Protein AF-A0A930KIP6-F1 (afdb_monomer)

Radius of gyration: 19.5 Å; Cα contacts (8 Å, |Δi|>4): 574; chains: 1; bounding box: 60×46×54 Å

Secondary structure (DSSP, 8-state):
--PPPPSEE-TTT--GGGGGT--TT-SEE--EEEEEESBTTBSS--TT--BPPHHHHHHHHHHTTTBTEEEEEE----TTSS--HHHHHHHHHHHHHHHHHTS--GGGGSEEEES--PPPPSS----GGGGSS--TT--EEPPTT---EEEEEEEEEEEEE-EEEEEE-GGG---EEEEEEEEESSSS--EEE-TTS-----TT-EEEETTS-STT-SSS-EEEEEEEEEEEEESSS-EEEEEEE-

Foldseek 3Di:
DDAAAFQAAAPPPDDPVNLLHHDNPHPDRHWHEDEEEQWPPDLEDDPPIAGDALLVVQLVCQSAVQRRHHYDYRQHDDPVRHRDPRSVVRVVSNVVCVCVQQVDFCLLQWDKDKPFWDDADPPAGQDLCLQAPPDLVHKHWGDWPDQKMKMKTAHPFWDFWFKKKWAFNCVVHWWFAFKFKWFDQVVPDIDGWLVLDGGTTAYGMHMGGRNVDSSPRDDRGDTGRMMMMIRGGTNIITITRYMGID

Sequence (246 aa):
AGETNWCNENRGTAPERNGMYGTENGWFWLPGESDAKFTDKGWFWHPGCEPMSAERTFQMYLETVGRNATLILNCPPDRSGRIPQNQVNRLKEFGTMLKSRFKTNLAKTATLEATNTRANGATRTYVVNNLIDENPDTYWAAEDDVKDVTLTFKWNSPQTVRYVTLQEYVRLGQRVKSFSIEYTTDGSTWKPLANKVKQTTIGYKRIIPLNGSTANSYGSGFEAKAIRIHIKDAKACPVMSDIAIY

Mean predicted aligned error: 3.79 Å

Nearest PDB structures (foldseek):
  3eyp-assembly2_B  TM=9.008E-01  e=3.028E-21  Bacteroides thetaiotaomicron
  6tr4-assembly2_B  TM=8.664E-01  e=1.210E-21  Mediterraneibacter gnavus E1
  6tr3-assembly1_A  TM=8.455E-01  e=2.371E-21  Mediterraneibacter gnavus E1
  3mo4-assembly2_B  TM=8.777E-01  e=5.479E-19  Bifidobacterium longum subsp. infantis ATCC 15697 = JCM 1222 = DSM 20088
  3ues-assembly1_A  TM=8.856E-01  e=2.237E-18  Bifidobacterium longum subsp. infantis ATCC 15697 = JCM 1222 = DSM 20088

pLDDT: mean 94.93, std 7.72, range [46.94, 98.81]

Solvent-accessible surface area (backbone atoms only — not comparable to full-atom values): 12902 Å² total; per-residue (Å²): 90,75,68,35,25,34,38,22,26,52,87,97,71,64,55,81,82,35,69,67,40,41,29,90,86,28,85,40,85,57,64,38,75,42,78,42,60,39,37,80,72,44,76,60,60,53,93,90,54,50,58,56,51,37,63,58,52,49,23,49,42,44,69,21,40,20,21,26,26,43,70,48,73,45,75,47,43,44,99,87,74,43,69,48,67,71,49,54,52,36,53,50,50,32,53,49,49,55,53,62,67,64,60,56,56,55,46,68,71,31,54,77,49,55,81,55,61,25,79,63,55,101,90,47,65,18,51,73,66,29,24,57,64,84,42,93,87,44,30,20,28,38,37,84,86,39,33,64,43,41,42,35,38,35,37,99,59,70,40,72,37,34,36,41,38,39,21,34,41,46,95,79,48,75,32,51,50,26,41,49,43,32,33,15,67,83,72,78,61,76,40,85,41,24,83,56,33,59,50,42,42,35,32,66,24,23,44,42,34,43,86,22,32,57,84,70,37,83,63,94,50,42,72,28,18,24,42,35,41,34,36,64,33,37,82,43,39,44,44,32,23,36,45,41,30,40

Structure (mmCIF, N/CA/C/O backbone):
data_AF-A0A930KIP6-F1
#
_entry.id   AF-A0A930KIP6-F1
#
loop_
_atom_site.group_PDB
_atom_site.id
_atom_site.type_symbol
_atom_site.label_atom_id
_atom_site.label_alt_id
_atom_site.label_comp_id
_atom_site.label_asym_id
_atom_site.label_entity_id
_atom_site.label_seq_id
_atom_site.pdbx_PDB_ins_code
_atom_site.Cartn_x
_atom_site.Cartn_y
_atom_site.Cartn_z
_atom_site.occupancy
_atom_site.B_iso_or_equiv
_atom_site.auth_seq_id
_atom_site.auth_comp_id
_atom_site.auth_asym_id
_atom_site.auth_atom_id
_atom_site.pdbx_PDB_model_num
ATOM 1 N N . ALA A 1 1 ? 3.282 -8.562 10.744 1.00 46.94 1 ALA A N 1
ATOM 2 C CA . ALA A 1 1 ? 2.266 -8.161 9.744 1.00 46.94 1 ALA A CA 1
ATOM 3 C C . ALA A 1 1 ? 2.329 -9.115 8.549 1.00 46.94 1 ALA A C 1
ATOM 5 O O . ALA A 1 1 ? 3.426 -9.538 8.203 1.00 46.94 1 ALA A O 1
ATOM 6 N N . GLY A 1 2 ? 1.178 -9.497 7.987 1.00 63.31 2 GLY A N 1
ATOM 7 C CA . GLY A 1 2 ? 1.045 -10.534 6.952 1.00 63.31 2 GLY A CA 1
ATOM 8 C C . GLY A 1 2 ? 1.436 -10.103 5.531 1.00 63.31 2 GLY A C 1
ATOM 9 O O . GLY A 1 2 ? 1.749 -8.935 5.274 1.00 63.31 2 GLY A O 1
ATOM 10 N N . GLU A 1 3 ? 1.431 -11.078 4.624 1.00 79.38 3 GLU A N 1
ATOM 11 C CA . GLU A 1 3 ? 1.750 -10.925 3.196 1.00 79.38 3 GLU A CA 1
ATOM 12 C C . GLU A 1 3 ? 0.614 -10.241 2.426 1.00 79.38 3 GLU A C 1
ATOM 14 O O . GLU A 1 3 ? -0.520 -10.187 2.897 1.00 79.38 3 GLU A O 1
ATOM 19 N N . THR A 1 4 ? 0.950 -9.642 1.285 1.00 80.94 4 THR A N 1
ATOM 20 C CA . THR A 1 4 ? -0.015 -9.109 0.311 1.00 80.94 4 THR A CA 1
ATOM 21 C C . THR A 1 4 ? -0.577 -10.251 -0.536 1.00 80.94 4 THR A C 1
ATOM 23 O O . THR A 1 4 ? 0.163 -11.182 -0.847 1.00 80.94 4 THR A O 1
ATOM 26 N N . ASN A 1 5 ? -1.842 -10.152 -0.942 1.00 88.12 5 ASN A N 1
ATOM 27 C CA . ASN A 1 5 ? -2.489 -11.138 -1.803 1.00 88.12 5 ASN A CA 1
ATOM 28 C C . ASN A 1 5 ? -2.054 -11.005 -3.279 1.00 88.12 5 ASN A C 1
ATOM 30 O O . ASN A 1 5 ? -1.985 -9.892 -3.818 1.00 88.12 5 ASN A O 1
ATOM 34 N N . TRP A 1 6 ? -1.817 -12.127 -3.958 1.00 92.69 6 TRP A N 1
ATOM 35 C CA . TRP A 1 6 ? -1.863 -12.196 -5.419 1.00 92.69 6 TRP A CA 1
ATOM 36 C C . TRP A 1 6 ? -3.321 -12.247 -5.885 1.00 92.69 6 TRP A C 1
ATOM 38 O O . TRP A 1 6 ? -4.098 -13.062 -5.408 1.00 92.69 6 TRP A O 1
ATOM 48 N N . CYS A 1 7 ? -3.706 -11.421 -6.858 1.00 92.31 7 CYS A N 1
ATOM 49 C CA . CYS A 1 7 ? -5.049 -11.507 -7.449 1.00 92.31 7 CYS A CA 1
ATOM 50 C C . CYS A 1 7 ? -5.236 -12.762 -8.309 1.00 92.31 7 CYS A C 1
ATOM 52 O O . CYS A 1 7 ? -6.362 -13.127 -8.630 1.00 92.31 7 CYS A O 1
ATOM 54 N N . ASN A 1 8 ? -4.147 -13.385 -8.749 1.00 91.06 8 ASN A N 1
ATOM 55 C CA . ASN A 1 8 ? -4.199 -14.566 -9.593 1.00 91.06 8 ASN A CA 1
ATOM 56 C C . ASN A 1 8 ? -4.536 -15.813 -8.761 1.00 91.06 8 ASN A C 1
ATOM 58 O O . ASN A 1 8 ? -4.003 -15.995 -7.672 1.00 91.06 8 ASN A O 1
ATOM 62 N N . GLU A 1 9 ? -5.382 -16.701 -9.285 1.00 87.25 9 GLU A N 1
ATOM 63 C CA . GLU A 1 9 ? -5.749 -17.964 -8.638 1.00 87.25 9 GLU A CA 1
ATOM 64 C C . GLU A 1 9 ? -6.109 -19.055 -9.667 1.00 87.25 9 GLU A C 1
ATOM 66 O O . GLU A 1 9 ? -6.383 -18.772 -10.837 1.00 87.25 9 GLU A O 1
ATOM 71 N N . ASN A 1 10 ? -6.105 -20.320 -9.240 1.00 84.00 10 ASN A N 1
ATOM 72 C CA . ASN A 1 10 ? -6.589 -21.459 -10.021 1.00 84.00 10 ASN A CA 1
ATOM 73 C C . ASN A 1 10 ? -7.971 -21.910 -9.533 1.00 84.00 10 ASN A C 1
ATOM 75 O O . ASN A 1 10 ? -8.154 -22.298 -8.377 1.00 84.00 10 ASN A O 1
ATOM 79 N N . ARG A 1 11 ? -8.966 -21.882 -10.428 1.00 73.19 11 ARG A N 1
ATOM 80 C CA . ARG A 1 11 ? -10.354 -22.217 -10.090 1.00 73.19 11 ARG A CA 1
ATOM 81 C C . ARG A 1 11 ? -10.481 -23.684 -9.660 1.00 73.19 11 ARG A C 1
ATOM 83 O O . ARG A 1 11 ? -10.046 -24.575 -10.377 1.00 73.19 11 ARG A O 1
ATOM 90 N N . GLY A 1 12 ? -11.126 -23.926 -8.517 1.00 66.81 12 GLY A N 1
ATOM 91 C CA . GLY A 1 12 ? -11.483 -25.271 -8.041 1.00 66.81 12 GLY A CA 1
ATOM 92 C C . GLY A 1 12 ? -10.360 -26.066 -7.366 1.00 66.81 12 GLY A C 1
ATOM 93 O O . GLY A 1 12 ? -10.620 -27.158 -6.875 1.00 66.81 12 GLY A O 1
ATOM 94 N N . THR A 1 13 ? -9.136 -25.536 -7.308 1.00 64.31 13 THR A N 1
ATOM 95 C CA . THR A 1 13 ? -7.964 -26.252 -6.764 1.00 64.31 13 THR A CA 1
ATOM 96 C C . THR A 1 13 ? -7.236 -25.507 -5.648 1.00 64.31 13 THR A C 1
ATOM 98 O O . THR A 1 13 ? -6.279 -26.042 -5.094 1.00 64.31 13 THR A O 1
ATOM 101 N N . ALA A 1 14 ? -7.651 -24.285 -5.313 1.00 61.00 14 ALA A N 1
ATOM 102 C CA . ALA A 1 14 ? -7.035 -23.510 -4.244 1.00 61.00 14 ALA A CA 1
ATOM 103 C C . ALA A 1 14 ? -7.525 -24.009 -2.871 1.00 61.00 14 ALA A C 1
ATOM 105 O O . ALA A 1 14 ? -8.729 -23.965 -2.607 1.00 61.00 14 ALA A O 1
ATOM 106 N N . PRO A 1 15 ? -6.635 -24.488 -1.980 1.00 62.66 15 PRO A N 1
ATOM 107 C CA . PRO A 1 15 ? -7.005 -24.796 -0.601 1.00 62.66 15 PRO A CA 1
ATOM 108 C C . PRO A 1 15 ? -7.581 -23.552 0.091 1.00 62.66 15 PRO A C 1
ATOM 110 O O . PRO A 1 15 ? -7.161 -22.445 -0.219 1.00 62.66 15 PRO A O 1
ATOM 113 N N . GLU A 1 16 ? -8.453 -23.698 1.088 1.00 61.19 16 GLU A N 1
ATOM 114 C CA . GLU A 1 16 ? -9.039 -22.552 1.817 1.00 61.19 16 GLU A CA 1
ATOM 115 C C . GLU A 1 16 ? -7.967 -21.581 2.363 1.00 61.19 16 GLU A C 1
ATOM 117 O O . GLU A 1 16 ? -8.103 -20.362 2.288 1.00 61.19 16 GLU A O 1
ATOM 122 N N . ARG A 1 17 ? -6.816 -22.122 2.790 1.00 61.62 17 ARG A N 1
ATOM 123 C CA . ARG A 1 17 ? -5.639 -21.346 3.224 1.00 61.62 17 ARG A CA 1
ATOM 124 C C . ARG A 1 17 ? -4.990 -20.473 2.135 1.00 61.62 17 ARG A C 1
ATOM 126 O O . ARG A 1 17 ? -4.239 -19.568 2.482 1.00 61.62 17 ARG A O 1
ATOM 133 N N . ASN A 1 18 ? -5.241 -20.734 0.850 1.00 70.50 18 ASN A N 1
ATOM 134 C CA . ASN A 1 18 ? -4.711 -19.941 -0.265 1.00 70.50 18 ASN A CA 1
ATOM 135 C C . ASN A 1 18 ? -5.482 -18.636 -0.473 1.00 70.50 18 ASN A C 1
ATOM 137 O O . ASN A 1 18 ? -4.893 -17.681 -0.961 1.00 70.50 18 ASN A O 1
ATOM 141 N N . GLY A 1 19 ? -6.748 -18.546 -0.046 1.00 65.38 19 GLY A N 1
ATOM 142 C CA . GLY A 1 19 ? -7.562 -17.335 -0.233 1.00 65.38 19 GLY A CA 1
ATOM 143 C C . GLY A 1 19 ? -6.977 -16.075 0.424 1.00 65.38 19 GLY A C 1
ATOM 144 O O . GLY A 1 19 ? -7.337 -14.961 0.059 1.00 65.38 19 GLY A O 1
ATOM 145 N N . MET A 1 20 ? -6.040 -16.241 1.365 1.00 73.75 20 MET A N 1
ATOM 146 C CA . MET A 1 20 ? -5.333 -15.147 2.039 1.00 73.75 20 MET A CA 1
ATOM 147 C C . MET A 1 20 ? -4.095 -14.628 1.285 1.00 73.75 20 MET A C 1
ATOM 149 O O . MET A 1 20 ? -3.585 -13.563 1.637 1.00 73.75 20 MET A O 1
ATOM 153 N N . TYR A 1 21 ? -3.587 -15.377 0.301 1.00 84.38 21 TYR A N 1
ATOM 154 C CA . TYR A 1 21 ? -2.284 -15.130 -0.339 1.00 84.38 21 TYR A CA 1
ATOM 155 C C . TYR A 1 21 ? -2.317 -15.194 -1.871 1.00 84.38 21 TYR A C 1
ATOM 157 O O . TYR A 1 21 ? -1.457 -14.591 -2.517 1.00 84.38 21 TYR A O 1
ATOM 165 N N . GLY A 1 22 ? -3.297 -15.903 -2.436 1.00 88.31 22 GLY A N 1
ATOM 166 C CA . GLY A 1 22 ? -3.450 -16.129 -3.866 1.00 88.31 22 GLY A CA 1
ATOM 167 C C . GLY A 1 22 ? -2.352 -17.022 -4.437 1.00 88.31 22 GLY A C 1
ATOM 168 O O . GLY A 1 22 ? -1.526 -17.593 -3.719 1.00 88.31 22 GLY A O 1
ATOM 169 N N . THR A 1 23 ? -2.320 -17.119 -5.762 1.00 89.88 23 THR A N 1
ATOM 170 C CA . THR A 1 23 ? -1.359 -17.928 -6.513 1.00 89.88 23 THR A CA 1
ATOM 171 C C . THR A 1 23 ? -0.685 -17.069 -7.580 1.00 89.88 23 THR A C 1
ATOM 173 O O . THR A 1 23 ? -1.300 -16.728 -8.584 1.00 89.88 23 THR A O 1
ATOM 176 N N . GLU A 1 24 ? 0.612 -16.776 -7.430 1.00 91.56 24 GLU A N 1
ATOM 177 C CA . GLU A 1 24 ? 1.392 -15.941 -8.370 1.00 91.56 24 GLU A CA 1
ATOM 178 C C . GLU A 1 24 ? 1.191 -16.328 -9.849 1.00 91.56 24 GLU A C 1
ATOM 180 O O . GLU A 1 24 ? 1.042 -15.464 -10.719 1.00 91.56 24 GLU A O 1
ATOM 185 N N . ASN A 1 25 ? 1.157 -17.634 -10.128 1.00 90.75 25 ASN A N 1
ATOM 186 C CA . ASN A 1 25 ? 1.004 -18.207 -11.468 1.00 90.75 25 ASN A CA 1
ATOM 187 C C . ASN A 1 25 ? -0.420 -18.716 -11.748 1.00 90.75 25 ASN A C 1
ATOM 189 O O . ASN A 1 25 ? -0.614 -19.569 -12.610 1.00 90.75 25 ASN A O 1
ATOM 193 N N . GLY A 1 26 ? -1.412 -18.227 -11.001 1.00 90.25 26 GLY A N 1
ATOM 194 C CA . GLY A 1 26 ? -2.816 -18.538 -11.236 1.00 90.25 26 GLY A CA 1
ATOM 195 C C . GLY A 1 26 ? -3.301 -17.983 -12.576 1.00 90.25 26 GLY A C 1
ATOM 196 O O . GLY A 1 26 ? -2.847 -16.926 -13.027 1.00 90.25 26 GLY A O 1
ATOM 197 N N . TRP A 1 27 ? -4.226 -18.704 -13.207 1.00 90.25 27 TRP A N 1
ATOM 198 C CA . TRP A 1 27 ? -4.749 -18.376 -14.539 1.00 90.25 27 TRP A CA 1
ATOM 199 C C . TRP A 1 27 ? -5.946 -17.421 -14.517 1.00 90.25 27 TRP A C 1
ATOM 201 O O . TRP A 1 27 ? -6.228 -16.770 -15.521 1.00 90.25 27 TRP A O 1
ATOM 211 N N . PHE A 1 28 ? -6.651 -17.323 -13.389 1.00 90.88 28 PHE A N 1
ATOM 212 C CA . PHE A 1 28 ? -7.821 -16.463 -13.238 1.00 90.88 28 PHE A CA 1
ATOM 213 C C . PHE A 1 28 ? -7.501 -15.272 -12.343 1.00 90.88 28 PHE A C 1
ATOM 215 O O . PHE A 1 28 ? -6.870 -15.434 -11.305 1.00 90.88 28 PHE A O 1
ATOM 222 N N . TRP A 1 29 ? -7.979 -14.084 -12.711 1.00 92.19 29 TRP A N 1
ATOM 223 C CA . TRP A 1 29 ? -7.915 -12.903 -11.852 1.00 92.19 29 TRP A CA 1
ATOM 224 C C . TRP A 1 29 ? -9.114 -12.897 -10.895 1.00 92.19 29 TRP A C 1
ATOM 226 O O . TRP A 1 29 ? -10.216 -12.504 -11.276 1.00 92.19 29 TRP A O 1
ATOM 236 N N . LEU A 1 30 ? -8.902 -13.370 -9.667 1.00 91.00 30 LEU A N 1
ATOM 237 C CA . LEU A 1 30 ? -9.889 -13.496 -8.594 1.00 91.00 30 LEU A CA 1
ATOM 238 C C . LEU A 1 30 ? -9.389 -12.720 -7.357 1.00 91.00 30 LEU A C 1
ATOM 240 O O . LEU A 1 30 ? -8.800 -13.313 -6.454 1.00 91.00 30 LEU A O 1
ATOM 244 N N . PRO A 1 31 ? -9.564 -11.385 -7.320 1.00 90.56 31 PRO A N 1
ATOM 245 C CA . PRO A 1 31 ? -9.067 -10.563 -6.222 1.00 90.56 31 PRO A CA 1
ATOM 246 C C . PRO A 1 31 ? -9.747 -10.933 -4.900 1.00 90.56 31 PRO A C 1
ATOM 248 O O . PRO A 1 31 ? -10.929 -11.276 -4.868 1.00 90.56 31 PRO A O 1
ATOM 251 N N . GLY A 1 32 ? -8.995 -10.832 -3.804 1.00 89.44 32 GLY A N 1
ATOM 252 C CA . GLY A 1 32 ? -9.508 -11.150 -2.475 1.00 89.44 32 GLY A CA 1
ATOM 253 C C . GLY A 1 32 ? -10.536 -10.133 -1.981 1.00 89.44 32 GLY A C 1
ATOM 254 O O . GLY A 1 32 ? -10.316 -8.922 -2.056 1.00 89.44 32 GLY A O 1
ATOM 255 N N . GLU A 1 33 ? -11.617 -10.639 -1.399 1.00 91.94 33 GLU A N 1
ATOM 256 C CA . GLU A 1 33 ? -12.564 -9.873 -0.594 1.00 91.94 33 GLU A CA 1
ATOM 257 C C . GLU A 1 33 ? -12.416 -10.296 0.867 1.00 91.94 33 GLU A C 1
ATOM 259 O O . GLU A 1 33 ? -12.370 -11.484 1.173 1.00 91.94 33 GLU A O 1
ATOM 264 N N . SER A 1 34 ? -12.270 -9.328 1.772 1.00 93.12 34 SER A N 1
ATOM 265 C CA . SER A 1 34 ? -12.156 -9.582 3.208 1.00 93.12 34 SER A CA 1
ATOM 266 C C . SER A 1 34 ? -13.400 -9.0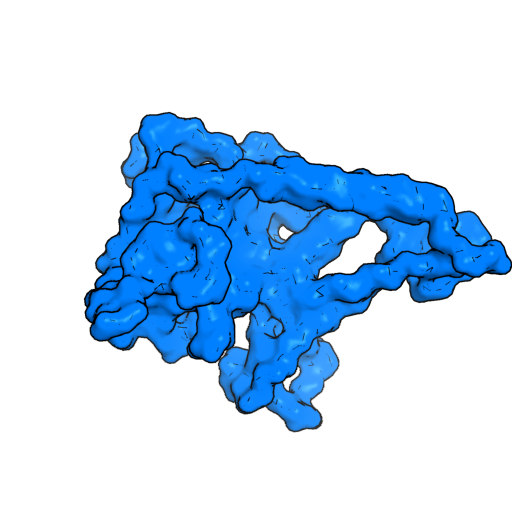89 3.925 1.00 93.12 34 SER A C 1
ATOM 268 O O . SER A 1 34 ? -13.617 -7.881 4.060 1.00 93.12 34 SER A O 1
ATOM 270 N N . ASP A 1 35 ? -14.203 -10.027 4.409 1.00 94.44 35 ASP A N 1
ATOM 271 C CA . ASP A 1 35 ? -15.375 -9.757 5.219 1.00 94.44 35 ASP A CA 1
ATOM 272 C C . ASP A 1 35 ? -15.007 -9.579 6.693 1.00 94.44 35 ASP A C 1
ATOM 274 O O . ASP A 1 35 ? -14.169 -10.278 7.267 1.00 94.44 35 ASP A O 1
ATOM 278 N N . ALA A 1 36 ? -15.618 -8.583 7.329 1.00 96.25 36 ALA A N 1
ATOM 279 C CA . ALA A 1 36 ? -15.354 -8.279 8.725 1.00 96.25 36 ALA A CA 1
ATOM 280 C C . ALA A 1 36 ? -16.622 -7.876 9.466 1.00 96.25 36 ALA A C 1
ATOM 282 O O . ALA A 1 36 ? -17.493 -7.177 8.950 1.00 96.25 36 ALA A O 1
ATOM 283 N N . LYS A 1 37 ? -16.682 -8.263 10.739 1.00 96.75 37 LYS A N 1
ATOM 284 C CA . LYS A 1 37 ? -17.726 -7.841 11.672 1.00 96.75 37 LYS A CA 1
ATOM 285 C C . LYS A 1 37 ? -17.300 -6.555 12.358 1.00 96.75 37 LYS A C 1
ATOM 287 O O . LYS A 1 37 ? -16.212 -6.492 12.930 1.00 96.75 37 LYS A O 1
ATOM 292 N N . PHE A 1 38 ? -18.180 -5.561 12.368 1.00 97.75 38 PHE A N 1
ATOM 293 C CA . PHE A 1 38 ? -17.934 -4.331 13.108 1.00 97.75 38 PHE A CA 1
ATOM 294 C C . PHE A 1 38 ? -18.247 -4.443 14.601 1.00 97.75 38 PHE A C 1
ATOM 296 O O . PHE A 1 38 ? -17.817 -3.587 15.358 1.00 97.75 38 PHE A O 1
ATOM 303 N N . THR A 1 39 ? -18.961 -5.479 15.044 1.00 97.56 39 THR A N 1
ATOM 304 C CA . THR A 1 39 ? -19.338 -5.677 16.453 1.00 97.56 39 THR A CA 1
ATOM 305 C C . THR A 1 39 ? -18.692 -6.918 17.057 1.00 97.56 39 THR A C 1
ATOM 307 O O . THR A 1 39 ? -18.434 -7.902 16.363 1.00 97.56 39 THR A O 1
ATOM 310 N N . ASP A 1 40 ? -18.476 -6.893 18.368 1.00 95.88 40 ASP A N 1
ATOM 311 C CA . ASP A 1 40 ? -17.859 -7.974 19.150 1.00 95.88 40 ASP A CA 1
ATOM 312 C C . ASP A 1 40 ? -18.714 -9.251 19.279 1.00 95.88 40 ASP A C 1
ATOM 314 O O . ASP A 1 40 ? -18.180 -10.318 19.576 1.00 95.88 40 ASP A O 1
ATOM 318 N N . LYS A 1 41 ? -20.025 -9.170 19.012 1.00 95.44 41 LYS A N 1
ATOM 319 C CA . LYS A 1 41 ? -20.971 -10.288 19.191 1.00 95.44 41 LYS A CA 1
ATOM 320 C C . LYS A 1 41 ? -21.413 -11.022 17.923 1.00 95.44 41 LYS A C 1
ATOM 322 O O . LYS A 1 41 ? -22.169 -11.977 18.044 1.00 95.44 41 LYS A O 1
ATOM 327 N N . GLY A 1 42 ? -20.949 -10.652 16.727 1.00 93.81 42 GLY A N 1
ATOM 328 C CA . GLY A 1 42 ? -21.292 -11.401 15.509 1.00 93.81 42 GLY A CA 1
ATOM 329 C C . GLY A 1 42 ? -21.666 -10.551 14.299 1.00 93.81 42 GLY A C 1
ATOM 330 O O . GLY A 1 42 ? -21.341 -9.368 14.226 1.00 93.81 42 GLY A O 1
ATOM 331 N N . TRP A 1 43 ? -22.306 -11.209 13.328 1.00 97.75 43 TRP A N 1
ATOM 332 C CA . TRP A 1 43 ? -22.826 -10.602 12.098 1.00 97.75 43 TRP A CA 1
ATOM 333 C C . TRP A 1 43 ? -24.161 -9.890 12.309 1.00 97.75 43 TRP A C 1
ATOM 335 O O . TRP A 1 43 ? -24.427 -8.883 11.665 1.00 97.75 43 TRP A O 1
ATOM 345 N N . PHE A 1 44 ? -24.988 -10.398 13.218 1.00 98.06 44 PHE A N 1
ATOM 346 C CA . PHE A 1 44 ? -26.250 -9.776 13.597 1.00 98.06 44 PHE A CA 1
ATOM 347 C C . PHE A 1 44 ? -26.066 -8.930 14.851 1.00 98.06 44 PHE A C 1
ATOM 349 O O . PHE A 1 44 ? -25.133 -9.125 15.632 1.00 98.06 44 PHE A O 1
ATOM 356 N N . TRP A 1 45 ? -26.973 -7.980 15.050 1.00 98.00 45 TRP A N 1
ATOM 357 C CA . TRP A 1 45 ? -26.992 -7.193 16.270 1.00 98.00 45 TRP A CA 1
ATOM 358 C C . TRP A 1 45 ? -27.438 -8.059 17.452 1.00 98.00 45 TRP A C 1
ATOM 360 O O . TRP A 1 45 ? -28.396 -8.829 17.352 1.00 98.00 45 TRP A O 1
ATOM 370 N N . HIS A 1 46 ? -26.778 -7.885 18.596 1.00 97.25 46 HIS A N 1
ATOM 371 C CA . HIS A 1 46 ? -27.133 -8.540 19.851 1.00 97.25 46 HIS A CA 1
ATOM 372 C C . HIS A 1 46 ? -27.254 -7.497 20.971 1.00 97.25 46 HIS A C 1
ATOM 374 O O . HIS A 1 46 ? -26.470 -6.547 20.995 1.00 97.25 46 HIS A O 1
ATOM 380 N N . PRO A 1 47 ? -28.166 -7.674 21.947 1.00 95.88 47 PRO A N 1
ATOM 381 C CA . PRO A 1 47 ? -28.228 -6.801 23.113 1.00 95.88 47 PRO A CA 1
ATOM 382 C C . PRO A 1 47 ? -26.862 -6.649 23.801 1.00 95.88 47 PRO A C 1
ATOM 384 O O . PRO A 1 47 ? -26.174 -7.633 24.102 1.00 95.88 47 PRO A O 1
ATOM 387 N N . GLY A 1 48 ? -26.464 -5.394 24.017 1.00 94.50 48 GLY A N 1
ATOM 388 C CA . GLY A 1 48 ? -25.180 -5.024 24.612 1.00 94.50 48 GLY A CA 1
ATOM 389 C C . GLY A 1 48 ? -23.955 -5.418 23.781 1.00 94.50 48 GLY A C 1
ATOM 390 O O . GLY A 1 48 ? -22.931 -5.734 24.378 1.00 94.50 48 GLY A O 1
ATOM 391 N N . CYS A 1 49 ? -24.061 -5.556 22.453 1.00 95.69 49 CYS A N 1
ATOM 392 C CA . CYS A 1 49 ? -22.877 -5.625 21.592 1.00 95.69 49 CYS A CA 1
ATOM 393 C C . CYS A 1 49 ? -22.224 -4.246 21.481 1.00 95.69 49 CYS A C 1
ATOM 395 O O . CYS A 1 49 ? -22.924 -3.236 21.365 1.00 95.69 49 CYS A O 1
ATOM 397 N N . GLU A 1 50 ? -20.900 -4.217 21.425 1.00 97.62 50 GLU A N 1
ATOM 398 C CA . GLU A 1 50 ? -20.135 -2.991 21.219 1.00 97.62 50 GLU A CA 1
ATOM 399 C C . GLU A 1 50 ? -19.436 -3.009 19.853 1.00 97.62 50 GLU A C 1
ATOM 401 O O . GLU A 1 50 ? -19.010 -4.071 19.378 1.00 97.62 50 GLU A O 1
ATOM 406 N N . PRO A 1 51 ? -19.313 -1.850 19.178 1.00 97.94 51 PRO A N 1
ATOM 407 C CA . PRO A 1 51 ? -18.519 -1.763 17.967 1.00 97.94 51 PRO A CA 1
ATOM 408 C C . PRO A 1 51 ? -17.022 -1.885 18.277 1.00 97.94 51 PRO A C 1
ATOM 410 O O . PRO A 1 51 ? -16.530 -1.396 19.297 1.00 97.94 51 PRO A O 1
ATOM 413 N N . MET A 1 52 ? -16.278 -2.457 17.334 1.00 97.69 52 MET A N 1
ATOM 414 C CA . MET A 1 52 ? -14.818 -2.448 17.303 1.00 97.69 52 MET A CA 1
ATOM 415 C C . MET A 1 52 ? -14.298 -1.014 17.418 1.00 97.69 52 MET A C 1
ATOM 417 O O . MET A 1 52 ? -14.886 -0.080 16.877 1.00 97.69 52 MET A O 1
ATOM 421 N N . SER A 1 53 ? -13.157 -0.816 18.080 1.00 97.88 53 SER A N 1
ATOM 422 C CA . SER A 1 53 ? -12.559 0.518 18.182 1.00 97.88 53 SER A CA 1
ATOM 423 C C . SER A 1 53 ? -12.154 1.083 16.812 1.00 97.88 53 SER A C 1
ATOM 425 O O . SER A 1 53 ? -11.963 0.346 15.838 1.00 97.88 53 SER A O 1
ATOM 427 N N . ALA A 1 54 ? -11.989 2.408 16.729 1.00 97.81 54 ALA A N 1
ATOM 428 C CA . ALA A 1 54 ? -11.580 3.066 15.490 1.00 97.81 54 ALA A CA 1
ATOM 429 C C . ALA A 1 54 ? -10.178 2.599 15.070 1.00 97.81 54 ALA A C 1
ATOM 431 O O . ALA A 1 54 ? -9.954 2.315 13.897 1.00 97.81 54 ALA A O 1
ATOM 432 N N . GLU A 1 55 ? -9.278 2.397 16.039 1.00 98.00 55 GLU A N 1
ATOM 433 C CA . GLU A 1 55 ? -7.953 1.815 15.800 1.00 98.00 55 GLU A CA 1
ATOM 434 C C . GLU A 1 55 ? -8.024 0.377 15.305 1.00 98.00 55 GLU A C 1
ATOM 436 O O . GLU A 1 55 ? -7.342 0.035 14.344 1.00 98.00 55 GLU A O 1
ATOM 441 N N . ARG A 1 56 ? -8.871 -0.473 15.904 1.00 97.75 56 ARG A N 1
ATOM 442 C CA . ARG A 1 56 ? -9.023 -1.850 15.418 1.00 97.75 56 ARG A CA 1
ATOM 443 C C . ARG A 1 56 ? -9.581 -1.866 13.996 1.00 97.75 56 ARG A C 1
ATOM 445 O O . ARG A 1 56 ? -9.141 -2.666 13.176 1.00 97.75 56 ARG A O 1
ATOM 452 N N . THR A 1 57 ? -10.502 -0.961 13.684 1.00 98.00 57 THR A N 1
ATOM 453 C CA . THR A 1 57 ? -11.076 -0.820 12.338 1.00 98.00 57 THR A CA 1
ATOM 454 C C . THR A 1 57 ? -10.049 -0.303 11.329 1.00 98.00 57 THR A C 1
ATOM 456 O O . THR A 1 57 ? -9.945 -0.832 10.225 1.00 98.00 57 THR A O 1
ATOM 459 N N . PHE A 1 58 ? -9.203 0.648 11.727 1.00 98.25 58 PHE A N 1
ATOM 460 C CA . PHE A 1 58 ? -8.071 1.103 10.920 1.00 98.25 58 PHE A CA 1
ATOM 461 C C . PHE A 1 58 ? -7.015 0.009 10.725 1.00 98.25 58 PHE A C 1
ATOM 463 O O . PHE A 1 58 ? -6.490 -0.157 9.625 1.00 98.25 58 PHE A O 1
ATOM 470 N N . GLN A 1 59 ? -6.744 -0.792 11.755 1.00 97.94 59 GLN A N 1
ATOM 471 C CA . GLN A 1 59 ? -5.891 -1.967 11.638 1.00 97.94 59 GLN A CA 1
ATOM 472 C C . GLN A 1 59 ? -6.462 -2.949 10.606 1.00 97.94 59 GLN A C 1
ATOM 474 O O . GLN A 1 59 ? -5.710 -3.397 9.744 1.00 97.94 59 GLN A O 1
ATOM 479 N N . MET A 1 60 ? -7.771 -3.240 10.640 1.00 97.50 60 MET A N 1
ATOM 480 C CA . MET A 1 60 ? -8.425 -4.080 9.625 1.00 97.50 60 MET A CA 1
ATOM 481 C C . MET A 1 60 ? -8.240 -3.501 8.219 1.00 97.50 60 MET A C 1
ATOM 483 O O . MET A 1 60 ? -7.866 -4.242 7.316 1.00 97.50 60 MET A O 1
ATOM 487 N N . TYR A 1 61 ? -8.400 -2.187 8.034 1.00 98.19 61 TYR A N 1
ATOM 488 C CA . TYR A 1 61 ? -8.150 -1.516 6.752 1.00 98.19 61 TYR A CA 1
ATOM 489 C C . TYR A 1 61 ? -6.710 -1.721 6.247 1.00 98.19 61 TYR A C 1
ATOM 491 O O . TYR A 1 61 ? -6.506 -2.089 5.091 1.00 98.19 61 TYR A O 1
ATOM 499 N N . LEU A 1 62 ? -5.698 -1.566 7.108 1.00 97.44 62 LEU A N 1
ATOM 500 C CA . LEU A 1 62 ? -4.300 -1.846 6.744 1.00 97.44 62 LEU A CA 1
ATOM 501 C C . LEU A 1 62 ? -4.041 -3.332 6.449 1.00 97.44 62 LEU A C 1
ATOM 503 O O . LEU A 1 62 ? -3.144 -3.665 5.676 1.00 97.44 62 LEU A O 1
ATOM 507 N N . GLU A 1 63 ? -4.781 -4.226 7.101 1.00 95.94 63 GLU A N 1
ATOM 508 C CA . GLU A 1 63 ? -4.643 -5.680 6.978 1.00 95.94 63 GLU A CA 1
ATOM 509 C C . GLU A 1 63 ? -5.419 -6.273 5.794 1.00 95.94 63 GLU A C 1
ATOM 511 O O . GLU A 1 63 ? -5.178 -7.433 5.471 1.00 95.94 63 GLU A O 1
ATOM 516 N N . THR A 1 64 ? -6.255 -5.473 5.123 1.00 95.56 64 THR A N 1
ATOM 517 C CA . THR A 1 64 ? -7.112 -5.867 3.988 1.00 95.56 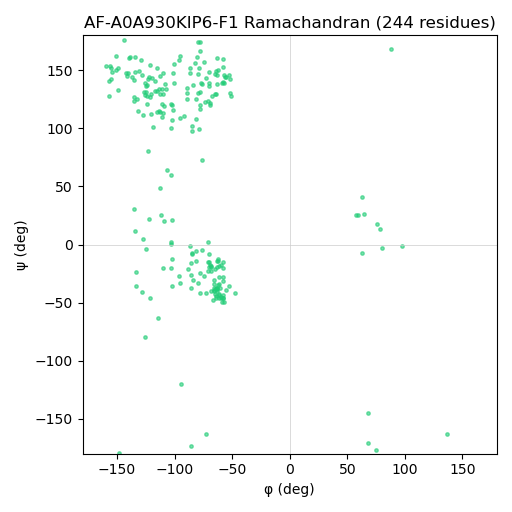64 THR A CA 1
ATOM 518 C C . THR A 1 64 ? -6.868 -4.966 2.773 1.00 95.56 64 THR A C 1
ATOM 520 O O . THR A 1 64 ? -6.071 -5.318 1.907 1.00 95.56 64 THR A O 1
ATOM 523 N N . VAL A 1 65 ? -7.438 -3.754 2.747 1.00 97.25 65 VAL A N 1
ATOM 524 C CA . VAL A 1 65 ? -7.222 -2.734 1.699 1.00 97.25 65 VAL A CA 1
ATOM 525 C C . VAL A 1 65 ? -5.743 -2.416 1.516 1.00 97.25 65 VAL A C 1
ATOM 527 O O . VAL A 1 65 ? -5.261 -2.291 0.394 1.00 97.25 65 VAL A O 1
ATOM 530 N N . GLY A 1 66 ? -4.989 -2.350 2.614 1.00 96.88 66 GLY A N 1
ATOM 531 C CA . GLY A 1 66 ? -3.536 -2.189 2.584 1.00 96.88 66 GLY A CA 1
ATOM 532 C C . GLY A 1 66 ? -2.757 -3.416 2.093 1.00 96.88 66 GLY A C 1
ATOM 533 O O . GLY A 1 66 ? -1.526 -3.385 2.103 1.00 96.88 66 GLY A O 1
ATOM 534 N N . ARG A 1 67 ? -3.423 -4.505 1.697 1.00 95.69 67 ARG A N 1
ATOM 535 C CA . ARG A 1 67 ? -2.830 -5.790 1.292 1.00 95.69 67 ARG A CA 1
ATOM 536 C C . ARG A 1 67 ? -3.453 -6.370 0.019 1.00 95.69 67 ARG A C 1
ATOM 538 O O . ARG A 1 67 ? -3.440 -7.589 -0.145 1.00 95.69 67 ARG A O 1
ATOM 545 N N . ASN A 1 68 ? -3.920 -5.509 -0.885 1.00 96.38 68 ASN A N 1
ATOM 546 C CA . ASN A 1 68 ? -4.497 -5.909 -2.169 1.00 96.38 68 ASN A CA 1
ATOM 547 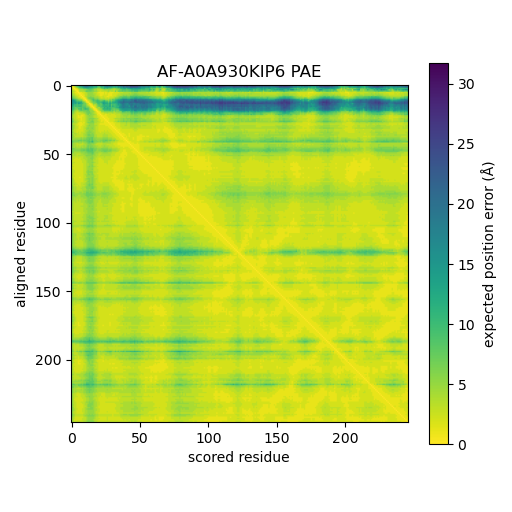C C . ASN A 1 68 ? -5.776 -6.764 -2.042 1.00 96.38 68 ASN A C 1
ATOM 549 O O . ASN A 1 68 ? -5.964 -7.741 -2.764 1.00 96.38 68 ASN A O 1
ATOM 553 N N . ALA A 1 69 ? -6.653 -6.398 -1.107 1.00 94.62 69 ALA A N 1
ATOM 554 C CA . ALA A 1 69 ? -7.993 -6.964 -0.964 1.00 94.62 69 ALA A CA 1
ATOM 555 C C . ALA A 1 69 ? -9.029 -5.851 -0.757 1.00 94.62 69 ALA A C 1
ATOM 557 O O . ALA A 1 69 ? -8.680 -4.734 -0.372 1.00 94.62 69 ALA A O 1
ATOM 558 N N . THR A 1 70 ? -10.308 -6.134 -0.980 1.00 95.69 70 THR A N 1
ATOM 559 C CA . THR A 1 70 ? -11.389 -5.244 -0.529 1.00 95.69 70 THR A CA 1
ATOM 560 C C . THR A 1 70 ? -11.718 -5.507 0.943 1.00 95.69 70 THR A C 1
ATOM 562 O O . THR A 1 70 ? -11.445 -6.585 1.468 1.00 95.69 70 THR A O 1
ATOM 565 N N . LEU A 1 71 ? -12.297 -4.513 1.625 1.00 96.50 71 LEU A N 1
ATOM 566 C CA . LEU A 1 71 ? -12.863 -4.672 2.967 1.00 96.50 71 LEU A CA 1
ATOM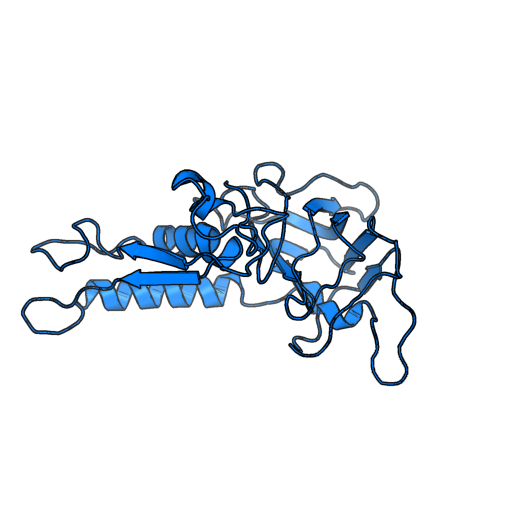 567 C C . LEU A 1 71 ? -14.375 -4.478 2.896 1.00 96.50 71 LEU A C 1
ATOM 569 O O . LEU A 1 71 ? -14.835 -3.362 2.644 1.00 96.50 71 LEU A O 1
ATOM 573 N N . ILE A 1 72 ? -15.131 -5.536 3.177 1.00 97.44 72 ILE A N 1
ATOM 574 C CA . ILE A 1 72 ? -16.582 -5.474 3.360 1.00 97.44 72 ILE A CA 1
ATOM 575 C C . ILE A 1 72 ? -16.904 -5.548 4.857 1.00 97.44 72 ILE A C 1
ATOM 577 O O . ILE A 1 72 ? -16.864 -6.600 5.495 1.00 97.44 72 ILE A O 1
ATOM 581 N N . LEU A 1 73 ? -17.175 -4.381 5.447 1.00 97.69 73 LEU A N 1
ATOM 582 C CA . LEU A 1 73 ? -17.399 -4.235 6.885 1.00 97.69 73 LEU A CA 1
ATOM 583 C C . LEU A 1 73 ? -18.896 -4.273 7.217 1.00 97.69 73 LEU A C 1
ATOM 585 O O . LEU A 1 73 ? -19.631 -3.318 6.963 1.00 97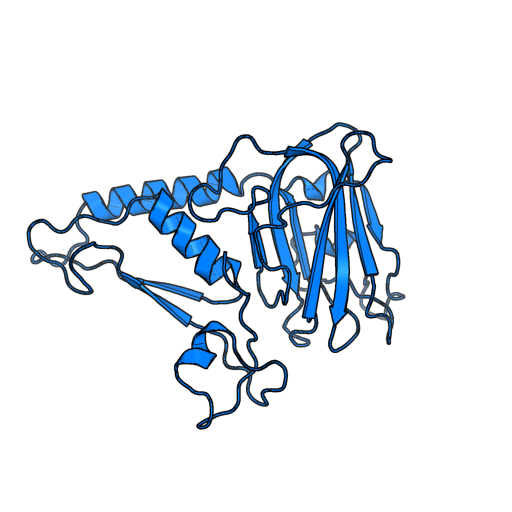.69 73 LEU A O 1
ATOM 589 N N . ASN A 1 74 ? -19.341 -5.358 7.844 1.00 98.12 74 ASN A N 1
ATOM 590 C CA . ASN A 1 74 ? -20.719 -5.528 8.288 1.00 98.12 74 ASN A CA 1
ATOM 591 C C . ASN A 1 74 ? -21.030 -4.668 9.520 1.00 98.12 74 ASN A C 1
ATOM 593 O O . ASN A 1 74 ? -20.423 -4.855 10.578 1.00 98.12 74 ASN A O 1
ATOM 597 N N . CYS A 1 75 ? -22.035 -3.801 9.394 1.00 97.75 75 CYS A N 1
ATOM 598 C CA . CYS A 1 75 ? -22.559 -2.953 10.464 1.00 97.75 75 CYS A CA 1
ATOM 599 C C . CYS A 1 75 ? -24.034 -3.313 10.713 1.00 97.75 75 CYS A C 1
ATOM 601 O O . CYS A 1 75 ? -24.887 -2.911 9.917 1.00 97.75 75 CYS A O 1
ATOM 603 N N . PRO A 1 76 ? -24.361 -4.094 11.757 1.00 97.88 76 PRO A N 1
ATOM 604 C CA . PRO A 1 76 ? -25.703 -4.641 11.900 1.00 97.88 76 PRO A CA 1
ATOM 605 C C . PRO A 1 76 ? -26.709 -3.617 12.459 1.00 97.88 76 PRO A C 1
ATOM 607 O O . PRO A 1 76 ? -26.445 -3.028 13.518 1.00 97.88 76 PRO A O 1
ATOM 610 N N . PRO A 1 77 ? -27.883 -3.444 11.815 1.00 98.31 77 PRO A N 1
ATOM 611 C CA . PRO A 1 77 ? -29.019 -2.738 12.402 1.00 98.31 77 PRO A CA 1
ATOM 612 C C . PRO A 1 77 ? -29.557 -3.457 13.644 1.00 98.31 77 PRO A C 1
ATOM 614 O O . PRO A 1 77 ? -29.515 -4.685 13.721 1.00 98.31 77 PRO A O 1
ATOM 617 N N . ASP A 1 78 ? -30.100 -2.703 14.598 1.00 97.88 78 ASP A N 1
ATOM 618 C CA . ASP A 1 78 ? -30.796 -3.265 15.758 1.00 97.88 78 ASP A CA 1
ATOM 619 C C . ASP A 1 78 ? -32.284 -3.558 15.472 1.00 97.88 78 ASP A C 1
ATOM 621 O O . ASP A 1 78 ? -32.772 -3.434 14.346 1.00 97.88 78 ASP A O 1
ATOM 625 N N . ARG A 1 79 ? -33.037 -3.938 16.515 1.00 97.88 79 ARG A N 1
ATOM 626 C CA . ARG A 1 79 ? -34.475 -4.259 16.421 1.00 97.88 79 ARG A CA 1
ATOM 627 C C . ARG A 1 79 ? -35.359 -3.082 15.986 1.00 97.88 79 ARG A C 1
ATOM 629 O O . ARG A 1 79 ? -36.508 -3.314 15.629 1.00 97.88 79 ARG A O 1
ATOM 636 N N . SER A 1 80 ? -34.855 -1.847 16.007 1.00 97.75 80 SER A N 1
ATOM 637 C CA . SER A 1 80 ? -35.553 -0.678 15.456 1.00 97.75 80 SER A CA 1
ATOM 638 C C . SER A 1 80 ? -35.399 -0.549 13.934 1.00 97.75 80 SER A C 1
ATOM 640 O O . SER A 1 80 ? -36.001 0.339 13.331 1.00 97.75 80 SER A O 1
ATOM 642 N N . GLY A 1 81 ? -34.582 -1.406 13.308 1.00 97.88 81 GLY A N 1
ATOM 643 C CA . GLY A 1 81 ? -34.251 -1.330 11.886 1.00 97.88 81 GLY A CA 1
ATOM 644 C C . GLY A 1 81 ? -33.246 -0.225 11.553 1.00 97.88 81 GLY A C 1
ATOM 645 O O . GLY A 1 81 ? -33.136 0.175 10.396 1.00 97.88 81 GLY A O 1
ATOM 646 N N . ARG A 1 82 ? -32.519 0.300 12.549 1.00 98.19 82 ARG A N 1
ATOM 647 C CA . ARG A 1 82 ? -31.528 1.376 12.386 1.00 98.19 82 ARG A CA 1
ATOM 648 C C . ARG A 1 82 ? -30.150 0.922 12.848 1.00 98.19 82 ARG A C 1
ATOM 650 O O . ARG A 1 82 ? -30.034 0.053 13.706 1.00 98.19 82 ARG A O 1
ATOM 657 N N . ILE A 1 83 ? -29.101 1.544 12.311 1.00 97.94 83 ILE A N 1
ATOM 658 C CA . ILE A 1 83 ? -27.743 1.382 12.843 1.00 97.94 83 ILE A CA 1
ATOM 659 C C . ILE A 1 83 ? -27.657 2.108 14.197 1.00 97.94 83 ILE A C 1
ATOM 661 O O . ILE A 1 83 ? -27.928 3.312 14.240 1.00 97.94 83 ILE A O 1
ATOM 665 N N . PRO A 1 84 ? -27.270 1.423 15.288 1.00 97.94 84 PRO A N 1
ATOM 666 C CA . PRO A 1 84 ? -27.117 2.040 16.603 1.00 97.94 84 PRO A CA 1
ATOM 667 C C . PRO A 1 84 ? -26.166 3.245 16.610 1.00 97.94 84 PRO A C 1
ATOM 669 O O . PRO A 1 84 ? -25.130 3.252 15.941 1.00 97.94 84 PRO A O 1
ATOM 672 N N . GLN A 1 85 ? -26.478 4.265 17.416 1.00 98.06 85 GLN A N 1
ATOM 673 C CA . GLN A 1 85 ? -25.724 5.526 17.428 1.00 98.06 85 GLN A CA 1
ATOM 674 C C . GLN A 1 85 ? -24.247 5.352 17.829 1.00 98.06 85 GLN A C 1
ATOM 676 O O . GLN A 1 85 ? -23.385 6.055 17.300 1.00 98.06 85 GLN A O 1
ATOM 681 N N . ASN A 1 86 ? -23.930 4.408 18.723 1.00 97.56 86 ASN A N 1
ATOM 682 C CA . ASN A 1 86 ? -22.544 4.093 19.089 1.00 97.56 86 ASN A CA 1
ATOM 683 C C . ASN A 1 86 ? -21.745 3.553 17.887 1.00 97.56 86 ASN A C 1
ATOM 685 O O . ASN A 1 86 ? -20.605 3.972 17.684 1.00 97.56 86 ASN A O 1
ATOM 689 N N . GLN A 1 87 ? -22.352 2.711 17.040 1.00 98.19 87 GLN A N 1
ATOM 690 C CA . GLN A 1 87 ? -21.742 2.255 15.788 1.00 98.19 87 GLN A CA 1
ATOM 691 C C . GLN A 1 87 ? -21.518 3.428 14.820 1.00 98.19 87 GLN A C 1
ATOM 693 O O . GLN A 1 87 ? -20.421 3.583 14.285 1.00 98.19 87 GLN A O 1
ATOM 698 N N . VAL A 1 88 ? -22.516 4.305 14.641 1.00 98.38 88 VAL A N 1
ATOM 699 C CA . VAL A 1 88 ? -22.397 5.501 13.781 1.00 98.38 88 VAL A CA 1
ATOM 700 C C . VAL A 1 88 ? -21.248 6.407 14.233 1.00 98.38 88 VAL A C 1
ATOM 702 O O . VAL A 1 88 ? -20.446 6.850 13.410 1.00 98.38 88 VAL A O 1
ATOM 705 N N . ASN A 1 89 ? -21.144 6.680 15.536 1.00 98.62 89 ASN A N 1
ATOM 706 C CA . ASN A 1 89 ? -20.074 7.511 16.092 1.00 98.62 89 ASN A CA 1
ATOM 707 C C . ASN A 1 89 ? -18.701 6.887 15.835 1.00 98.62 89 ASN A C 1
ATOM 709 O O . ASN A 1 89 ? -17.787 7.563 15.365 1.00 98.62 89 ASN A O 1
ATOM 713 N N . ARG A 1 90 ? -18.584 5.575 16.040 1.00 98.50 90 ARG A N 1
ATOM 714 C CA . ARG A 1 90 ? -17.343 4.841 15.813 1.00 98.50 90 ARG A CA 1
ATOM 715 C C . ARG A 1 90 ? -16.906 4.833 14.346 1.00 98.50 90 ARG A C 1
ATOM 717 O O . ARG A 1 90 ? -15.721 4.989 14.055 1.00 98.50 90 ARG A O 1
ATOM 724 N N . LEU A 1 91 ? -17.849 4.714 13.411 1.00 98.31 91 LEU A N 1
ATOM 725 C CA . LEU A 1 91 ? -17.571 4.840 11.976 1.00 98.31 91 LEU A CA 1
ATOM 726 C C . LEU A 1 91 ? -17.086 6.253 11.613 1.00 98.31 91 LEU A C 1
ATOM 728 O O . LEU A 1 91 ? -16.178 6.397 10.794 1.00 98.31 91 LEU A O 1
ATOM 732 N N . LYS A 1 92 ? -17.629 7.303 12.247 1.00 98.69 92 LYS A N 1
ATOM 733 C CA . LYS A 1 92 ? -17.143 8.687 12.073 1.00 98.69 92 LYS A CA 1
ATOM 734 C C . LYS A 1 92 ? -15.726 8.880 12.620 1.00 98.69 92 LYS A C 1
ATOM 736 O O . LYS A 1 92 ? -14.921 9.550 11.970 1.00 98.69 92 LYS A O 1
ATOM 741 N N . GLU A 1 93 ? -15.406 8.286 13.771 1.00 98.69 93 GLU A N 1
ATOM 742 C CA . GLU A 1 93 ? -14.041 8.272 14.323 1.00 98.69 93 GLU A CA 1
ATOM 743 C C . GLU A 1 93 ? -13.070 7.604 13.342 1.00 98.69 93 GLU A C 1
ATOM 745 O O . GLU A 1 93 ? -12.047 8.190 12.986 1.00 98.69 93 GLU A O 1
ATOM 750 N N . PHE A 1 94 ? -13.422 6.418 12.834 1.00 98.44 94 PHE A N 1
ATOM 751 C CA . PHE A 1 94 ? -12.624 5.710 11.834 1.00 98.44 94 PHE A CA 1
ATOM 752 C C . PHE A 1 94 ? -12.445 6.530 10.545 1.00 98.44 94 PHE A C 1
ATOM 754 O O . PHE A 1 94 ? -11.325 6.681 10.056 1.00 98.44 94 PHE A O 1
ATOM 761 N N . GLY A 1 95 ? -13.517 7.136 10.026 1.00 98.44 95 GLY A N 1
ATOM 762 C CA . GLY A 1 95 ? -13.447 8.016 8.857 1.00 98.44 95 GLY A CA 1
ATOM 763 C C . GLY A 1 95 ? -12.554 9.241 9.084 1.00 98.44 95 GLY A C 1
ATOM 764 O O . GLY A 1 95 ? -11.814 9.646 8.188 1.00 98.44 95 GLY A O 1
ATOM 765 N N . THR A 1 96 ? -12.572 9.807 10.293 1.00 98.56 96 THR A N 1
ATOM 766 C CA . THR A 1 96 ? -11.663 10.893 10.690 1.00 98.56 96 THR A CA 1
ATOM 767 C C . THR A 1 96 ? -10.213 10.420 10.714 1.00 98.56 96 THR A C 1
ATOM 769 O O . THR A 1 96 ? -9.347 11.123 10.197 1.00 98.56 96 THR A O 1
ATOM 772 N N . MET A 1 97 ? -9.942 9.223 11.248 1.00 97.81 97 MET A N 1
ATOM 773 C CA . MET A 1 97 ? -8.602 8.627 11.244 1.00 97.81 97 MET A CA 1
ATOM 774 C C . MET A 1 97 ? -8.071 8.393 9.830 1.00 97.81 97 MET A C 1
ATOM 776 O O . MET A 1 97 ? -6.935 8.759 9.550 1.00 97.81 97 MET A O 1
ATOM 780 N N . LEU A 1 98 ? -8.874 7.834 8.920 1.00 97.75 98 LEU A N 1
ATOM 781 C CA . LEU A 1 98 ? -8.463 7.657 7.521 1.00 97.75 98 LEU A CA 1
ATOM 782 C C . LEU A 1 98 ? -8.060 8.992 6.887 1.00 97.75 98 LEU A C 1
ATOM 784 O O . LEU A 1 98 ? -6.980 9.107 6.311 1.00 97.75 98 LEU A O 1
ATOM 788 N N . LYS A 1 99 ? -8.908 10.013 7.042 1.00 98.06 99 LYS A N 1
ATOM 789 C CA . LYS A 1 99 ? -8.671 11.343 6.469 1.00 98.06 99 LYS A CA 1
ATOM 790 C C . LYS A 1 99 ? -7.462 12.042 7.077 1.00 98.06 99 LYS A C 1
ATOM 792 O O . LYS A 1 99 ? -6.769 12.748 6.359 1.00 98.06 99 LYS A O 1
ATOM 797 N N . SER A 1 100 ? -7.219 11.893 8.379 1.00 97.38 100 SER A N 1
ATOM 798 C CA . SER A 1 100 ? -6.111 12.575 9.053 1.00 97.38 100 SER A CA 1
ATOM 799 C C . SER A 1 100 ? -4.766 11.903 8.790 1.00 97.38 100 SER A C 1
ATOM 801 O O . SER A 1 100 ? -3.790 12.597 8.520 1.00 97.38 100 SER A O 1
ATOM 803 N N . ARG A 1 101 ? -4.717 10.565 8.816 1.00 97.75 101 ARG A N 1
ATOM 804 C CA . ARG A 1 101 ? -3.478 9.787 8.652 1.00 97.75 101 ARG A CA 1
ATOM 805 C C . ARG A 1 101 ? -2.965 9.758 7.218 1.00 97.75 101 ARG A C 1
ATOM 807 O O . ARG A 1 101 ? -1.765 9.631 7.023 1.00 97.75 101 ARG A O 1
ATOM 814 N N . PHE A 1 102 ? -3.859 9.903 6.242 1.00 97.62 102 PHE A N 1
ATOM 815 C CA . PHE A 1 102 ? -3.527 9.953 4.816 1.00 97.62 102 PHE A CA 1
ATOM 816 C C . PHE A 1 102 ? -3.782 11.340 4.204 1.00 97.62 102 PHE A C 1
ATOM 818 O O . PHE A 1 102 ? -4.042 11.458 3.010 1.00 97.62 102 PHE A O 1
ATOM 825 N N . LYS A 1 103 ? -3.749 12.400 5.027 1.00 96.44 103 LYS A N 1
ATOM 826 C CA . LYS A 1 103 ? -4.135 13.759 4.614 1.00 96.44 103 LYS A CA 1
ATOM 827 C C . LYS A 1 103 ? -3.195 14.367 3.576 1.00 96.44 103 LYS A C 1
ATOM 829 O O . LYS A 1 103 ? -3.658 14.972 2.614 1.00 96.44 103 LYS A O 1
ATOM 834 N N . THR A 1 104 ? -1.891 14.272 3.821 1.00 97.88 104 THR A N 1
ATOM 835 C CA . THR A 1 104 ? -0.870 14.996 3.060 1.00 97.88 104 THR A CA 1
ATOM 836 C C . THR A 1 104 ? 0.080 13.998 2.425 1.00 97.88 104 THR A C 1
ATOM 838 O O . THR A 1 104 ? 0.841 13.352 3.136 1.00 97.88 104 THR A O 1
ATOM 841 N N . ASN A 1 105 ? 0.054 13.891 1.096 1.00 98.44 105 ASN A N 1
ATOM 842 C CA . ASN A 1 105 ? 1.042 13.111 0.362 1.00 98.44 105 ASN A CA 1
ATOM 843 C C . ASN A 1 105 ? 2.351 13.911 0.231 1.00 98.44 105 ASN A C 1
ATOM 845 O O . ASN A 1 105 ? 2.491 14.773 -0.637 1.00 98.44 105 ASN A O 1
ATOM 849 N N . LEU A 1 106 ? 3.314 13.609 1.097 1.00 98.75 106 LEU A N 1
ATOM 850 C CA . LEU A 1 106 ? 4.654 14.191 1.125 1.00 98.75 106 LEU A CA 1
ATOM 851 C C . LEU A 1 106 ? 5.469 13.844 -0.127 1.00 98.75 106 LEU A C 1
ATOM 853 O O . LEU A 1 106 ? 6.399 14.572 -0.461 1.00 98.75 106 LEU A O 1
ATOM 857 N N . ALA A 1 107 ? 5.123 12.783 -0.866 1.00 98.62 107 ALA A N 1
ATOM 858 C CA . ALA A 1 107 ? 5.809 12.454 -2.116 1.00 98.62 107 ALA A CA 1
ATOM 859 C C . ALA A 1 107 ? 5.666 13.568 -3.169 1.00 98.62 107 ALA A C 1
ATOM 861 O O . ALA A 1 107 ? 6.575 13.764 -3.969 1.00 98.62 107 ALA A O 1
ATOM 862 N N . LYS A 1 108 ? 4.579 14.356 -3.122 1.00 98.38 108 LYS A N 1
ATOM 863 C CA . LYS A 1 108 ? 4.331 15.469 -4.058 1.00 98.38 108 LYS A CA 1
ATOM 864 C C . LYS A 1 108 ? 5.295 16.646 -3.892 1.00 98.38 108 LYS A C 1
ATOM 866 O O . LYS A 1 108 ? 5.389 17.483 -4.782 1.00 98.38 108 LYS A O 1
ATOM 871 N N . THR A 1 109 ? 5.981 16.743 -2.753 1.00 98.06 109 THR A N 1
ATOM 872 C CA . THR A 1 109 ? 6.983 17.788 -2.484 1.00 98.06 109 THR A CA 1
ATOM 873 C C . THR A 1 109 ? 8.416 17.274 -2.609 1.00 98.06 109 THR A C 1
ATOM 875 O O . THR A 1 109 ? 9.359 18.028 -2.362 1.00 98.06 109 THR A O 1
ATOM 878 N N . ALA A 1 110 ? 8.591 16.001 -2.970 1.00 98.38 110 ALA A N 1
ATOM 879 C CA . ALA A 1 110 ? 9.894 15.394 -3.174 1.00 98.38 110 ALA A CA 1
ATOM 880 C C . ALA A 1 110 ? 10.395 15.614 -4.608 1.00 98.38 110 ALA A C 1
ATOM 882 O O . ALA A 1 110 ? 9.619 15.666 -5.560 1.00 98.38 110 ALA A O 1
ATOM 883 N N . THR A 1 111 ? 11.713 15.644 -4.770 1.00 98.44 111 THR A N 1
ATOM 884 C CA . THR A 1 111 ? 12.360 15.380 -6.056 1.00 98.44 111 THR A CA 1
ATOM 885 C C . THR A 1 111 ? 12.451 13.871 -6.246 1.00 98.44 111 THR A C 1
ATOM 887 O O . THR A 1 111 ? 12.980 13.167 -5.378 1.00 98.44 111 THR A O 1
ATOM 890 N N . LEU A 1 112 ? 11.925 13.377 -7.367 1.00 98.38 112 LEU A N 1
ATOM 891 C CA . LEU A 1 112 ? 11.865 11.954 -7.684 1.00 98.38 112 LEU A CA 1
ATOM 892 C C . LEU A 1 112 ? 12.982 11.558 -8.648 1.00 98.38 112 LEU A C 1
ATOM 894 O O . LEU A 1 112 ? 13.252 12.245 -9.631 1.00 98.38 112 LEU A O 1
ATOM 898 N N . GLU A 1 113 ? 13.583 10.403 -8.393 1.00 98.12 113 GLU A N 1
ATOM 899 C CA . GLU A 1 113 ? 14.572 9.776 -9.264 1.00 98.12 113 GLU A CA 1
ATOM 900 C C . GLU A 1 113 ? 14.267 8.286 -9.402 1.00 98.12 113 GLU A C 1
ATOM 902 O O . GLU A 1 113 ? 13.907 7.624 -8.427 1.00 98.12 113 GLU A O 1
ATOM 907 N N . ALA 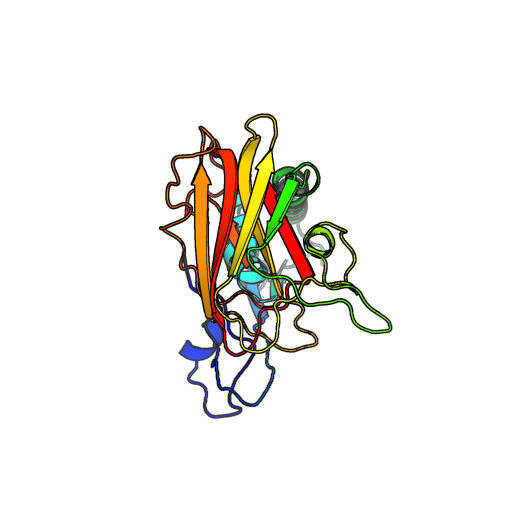A 1 114 ? 14.460 7.748 -10.603 1.00 98.50 114 ALA A N 1
ATOM 908 C CA . ALA A 1 114 ? 14.387 6.321 -10.869 1.00 98.50 114 ALA A CA 1
ATOM 909 C C . ALA A 1 114 ? 15.682 5.862 -11.545 1.00 98.50 114 ALA A C 1
ATOM 911 O O . ALA A 1 114 ? 16.191 6.551 -12.428 1.00 98.50 114 ALA A O 1
ATOM 912 N N . THR A 1 115 ? 16.216 4.700 -11.163 1.00 98.62 115 THR A N 1
ATOM 913 C CA . THR A 1 115 ? 17.429 4.148 -11.807 1.00 98.62 115 THR A CA 1
ATOM 914 C C . THR A 1 115 ? 17.187 3.699 -13.245 1.00 98.62 115 THR A C 1
ATOM 916 O O . THR A 1 115 ? 18.128 3.565 -14.021 1.00 98.62 115 THR A O 1
ATOM 919 N N . ASN A 1 116 ? 15.927 3.477 -13.606 1.00 98.62 116 ASN A N 1
ATOM 920 C CA . ASN A 1 116 ? 15.485 3.211 -14.960 1.00 98.62 116 ASN A CA 1
ATOM 921 C C . ASN A 1 116 ? 14.140 3.905 -15.188 1.00 98.62 116 ASN A C 1
ATOM 923 O O . ASN A 1 116 ? 13.343 4.063 -14.266 1.00 98.62 116 ASN A O 1
ATOM 927 N N . THR A 1 117 ? 13.884 4.355 -16.406 1.00 98.44 117 THR A N 1
ATOM 928 C CA . THR A 1 117 ? 12.573 4.844 -16.826 1.00 98.44 117 THR A CA 1
ATOM 929 C C . THR A 1 117 ? 12.432 4.549 -18.299 1.00 98.44 117 THR A C 1
ATOM 931 O O . THR A 1 117 ? 13.347 4.826 -19.072 1.00 98.44 117 THR A O 1
ATOM 934 N N . ARG A 1 118 ? 11.284 3.990 -18.664 1.00 98.38 118 ARG A N 1
ATOM 935 C CA . ARG A 1 118 ? 10.967 3.651 -20.040 1.00 98.38 118 ARG A CA 1
ATOM 936 C C . ARG A 1 118 ? 10.904 4.892 -20.922 1.00 98.38 118 ARG A C 1
ATOM 938 O O . ARG A 1 118 ? 10.301 5.897 -20.536 1.00 98.38 118 ARG A O 1
ATOM 945 N N . ALA A 1 119 ? 11.451 4.804 -22.129 1.00 97.56 119 ALA A N 1
ATOM 946 C CA . ALA A 1 119 ? 11.288 5.830 -23.148 1.00 97.56 119 ALA A CA 1
ATOM 947 C C . ALA A 1 119 ? 9.802 6.064 -23.463 1.00 97.56 119 ALA A C 1
ATOM 949 O O . ALA A 1 119 ? 9.008 5.123 -23.546 1.00 97.56 119 ALA A O 1
ATOM 950 N N . ASN A 1 120 ? 9.420 7.329 -23.651 1.00 96.94 120 ASN A N 1
ATOM 951 C CA . ASN A 1 120 ? 8.037 7.691 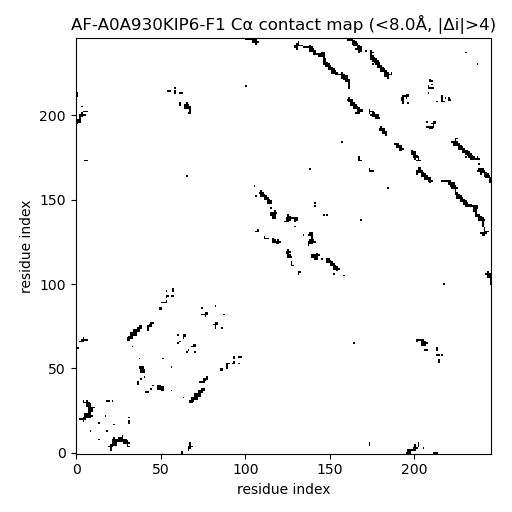-23.954 1.00 96.94 120 ASN A CA 1
ATOM 952 C C . ASN A 1 120 ? 7.540 6.970 -25.214 1.00 96.94 120 ASN A C 1
ATOM 954 O O . ASN A 1 120 ? 8.246 6.865 -26.216 1.00 96.94 120 ASN A O 1
ATOM 958 N N . GLY A 1 121 ? 6.296 6.499 -25.160 1.00 92.69 121 GLY A N 1
ATOM 959 C CA . GLY A 1 121 ? 5.606 5.981 -26.332 1.00 92.69 121 GLY A CA 1
ATOM 960 C C . GLY A 1 121 ? 5.051 7.111 -27.200 1.00 92.69 121 GLY A C 1
ATOM 961 O O . GLY A 1 121 ? 5.032 8.274 -26.804 1.00 92.69 121 GLY A O 1
ATOM 962 N N . ALA A 1 122 ? 4.510 6.752 -28.365 1.00 93.25 122 ALA A N 1
ATOM 963 C CA . ALA A 1 122 ? 3.933 7.718 -29.304 1.00 93.25 122 ALA A CA 1
ATOM 964 C C . ALA A 1 122 ? 2.788 8.561 -28.705 1.00 93.25 122 ALA A C 1
ATOM 966 O O . ALA A 1 122 ? 2.596 9.707 -29.095 1.00 93.25 122 ALA A O 1
ATOM 967 N N . THR A 1 123 ? 2.022 7.995 -27.766 1.00 93.25 123 THR A N 1
ATOM 968 C CA . THR A 1 123 ? 0.822 8.627 -27.187 1.00 93.25 123 THR A CA 1
ATOM 969 C C . THR A 1 123 ? 0.825 8.679 -25.659 1.00 93.25 123 THR A C 1
ATOM 971 O O . THR A 1 123 ? -0.177 9.071 -25.065 1.00 93.25 123 THR A O 1
ATOM 974 N N . ARG A 1 124 ? 1.915 8.264 -24.997 1.00 93.81 124 ARG A N 1
ATOM 975 C CA . ARG A 1 124 ? 2.003 8.250 -23.528 1.00 93.81 124 ARG A CA 1
ATOM 976 C C . ARG A 1 124 ? 3.425 8.427 -23.021 1.00 93.81 124 ARG A C 1
ATOM 978 O O . ARG A 1 124 ? 4.375 7.969 -23.653 1.00 93.81 124 ARG A O 1
ATOM 985 N N . THR A 1 125 ? 3.548 9.027 -21.846 1.00 96.12 125 THR A N 1
ATOM 986 C CA . THR A 1 125 ? 4.809 9.132 -21.113 1.00 96.12 125 THR A CA 1
ATOM 987 C C . THR A 1 125 ? 4.875 8.087 -20.004 1.00 96.12 125 THR A C 1
ATOM 989 O O . THR A 1 125 ? 3.843 7.633 -19.512 1.00 96.12 125 THR A O 1
ATOM 992 N N . TYR A 1 126 ? 6.090 7.727 -19.598 1.00 98.00 126 TYR A N 1
ATOM 993 C CA . TYR A 1 126 ? 6.335 6.816 -18.470 1.00 98.00 126 TYR A CA 1
ATOM 994 C C . TYR A 1 126 ? 7.206 7.457 -17.393 1.00 98.00 126 TYR A C 1
ATOM 996 O O . TYR A 1 126 ? 7.870 6.761 -16.633 1.00 98.00 126 TYR A O 1
ATOM 1004 N N . VAL A 1 127 ? 7.249 8.789 -17.365 1.00 98.00 127 VAL A N 1
ATOM 1005 C CA . VAL A 1 127 ? 8.146 9.566 -16.507 1.00 98.00 127 VAL A CA 1
ATOM 1006 C C . VAL A 1 127 ? 7.870 9.313 -15.026 1.00 98.00 127 VAL A C 1
ATOM 1008 O O . VAL A 1 127 ? 6.737 9.056 -14.629 1.00 98.00 127 VAL A O 1
ATOM 1011 N N . VAL A 1 128 ? 8.905 9.428 -14.190 1.00 98.12 128 VAL A N 1
ATOM 1012 C CA . VAL A 1 128 ? 8.817 9.136 -12.746 1.00 98.12 128 VAL A CA 1
ATOM 1013 C C . VAL A 1 128 ? 7.756 9.976 -12.021 1.00 98.12 128 VAL A C 1
ATOM 1015 O O . VAL A 1 128 ? 7.149 9.509 -11.064 1.00 98.12 128 VAL A O 1
ATOM 1018 N N . ASN A 1 129 ? 7.462 11.182 -12.514 1.00 97.94 129 ASN A N 1
ATOM 1019 C CA . ASN A 1 129 ? 6.447 12.058 -11.925 1.00 97.94 129 ASN A CA 1
ATOM 1020 C C . ASN A 1 129 ? 5.008 11.558 -12.113 1.00 97.94 129 ASN A C 1
ATOM 1022 O O . ASN A 1 129 ? 4.136 11.998 -11.369 1.00 97.94 129 ASN A O 1
ATOM 1026 N N . ASN A 1 130 ? 4.763 10.601 -13.017 1.00 98.38 130 ASN A N 1
ATOM 1027 C CA . ASN A 1 130 ? 3.462 9.930 -13.104 1.00 98.38 130 ASN A CA 1
ATOM 1028 C C . ASN A 1 130 ? 3.123 9.180 -11.798 1.00 98.38 130 ASN A C 1
ATOM 1030 O O . ASN A 1 130 ? 1.970 8.874 -11.558 1.00 98.38 130 ASN A O 1
ATOM 1034 N N . LEU A 1 131 ? 4.103 8.891 -10.929 1.00 98.56 131 LEU A N 1
ATOM 1035 C CA . LEU A 1 131 ? 3.873 8.237 -9.633 1.00 98.56 131 LEU A CA 1
ATOM 1036 C C . LEU A 1 131 ? 3.163 9.121 -8.597 1.00 98.56 131 LEU A C 1
ATOM 1038 O O . LEU A 1 131 ? 2.766 8.609 -7.556 1.00 98.56 131 LEU A O 1
ATOM 1042 N N . ILE A 1 132 ? 3.095 10.437 -8.814 1.00 98.19 132 ILE A N 1
ATOM 1043 C CA . ILE A 1 132 ? 2.616 11.418 -7.822 1.00 98.19 132 ILE A CA 1
ATOM 1044 C C . ILE A 1 132 ? 1.638 12.441 -8.419 1.00 98.19 132 ILE A C 1
ATOM 1046 O O . ILE A 1 132 ? 1.351 13.466 -7.793 1.00 98.19 132 ILE A O 1
ATOM 1050 N N . ASP A 1 133 ? 1.153 12.195 -9.637 1.00 97.50 133 ASP A N 1
ATOM 1051 C CA . ASP A 1 133 ? 0.240 13.094 -10.352 1.00 97.50 133 ASP A CA 1
ATOM 1052 C C . ASP A 1 133 ? -1.239 12.886 -9.972 1.00 97.50 133 ASP A C 1
ATOM 1054 O O . ASP A 1 133 ? -2.083 13.697 -10.351 1.00 97.50 133 ASP A O 1
ATOM 1058 N N . GLU A 1 134 ? -1.534 11.841 -9.185 1.00 94.81 134 GLU A N 1
ATOM 1059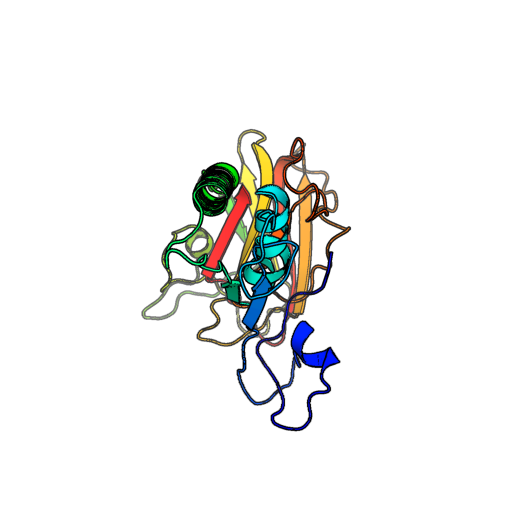 C CA . GLU A 1 134 ? -2.878 11.432 -8.757 1.00 94.81 134 GLU A CA 1
ATOM 1060 C C . GLU A 1 134 ? -3.828 11.134 -9.936 1.00 94.81 134 GLU A C 1
ATOM 1062 O O . GLU A 1 134 ? -5.052 11.207 -9.795 1.00 94.81 134 GLU A O 1
ATOM 1067 N N . ASN A 1 135 ? -3.279 10.769 -11.100 1.00 96.50 135 ASN A N 1
ATOM 1068 C CA . ASN A 1 135 ? -4.043 10.434 -12.292 1.00 96.50 135 ASN A CA 1
ATOM 1069 C C . ASN A 1 135 ? -4.123 8.904 -12.481 1.00 96.50 135 ASN A C 1
ATOM 1071 O O . ASN A 1 135 ? -3.119 8.247 -12.744 1.00 96.50 135 ASN A O 1
ATOM 1075 N N . PRO A 1 136 ? -5.323 8.299 -12.415 1.00 93.50 136 PRO A N 1
ATOM 1076 C CA . PRO A 1 136 ? -5.475 6.848 -12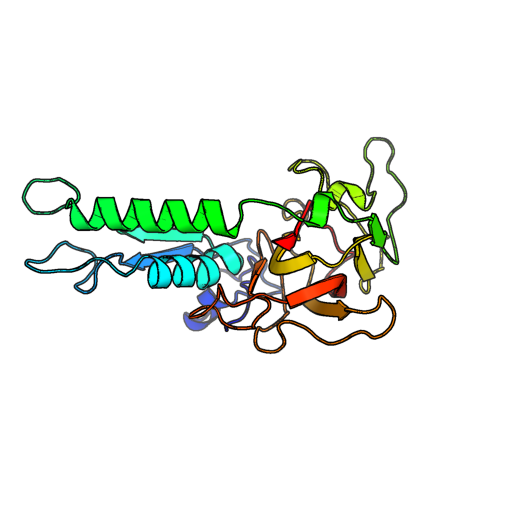.518 1.00 93.50 136 PRO A CA 1
ATOM 1077 C C . PRO A 1 136 ? -5.193 6.277 -13.918 1.00 93.50 136 PRO A C 1
ATOM 1079 O O . PRO A 1 136 ? -5.194 5.054 -14.077 1.00 93.50 136 PRO A O 1
ATOM 1082 N N . ASP A 1 137 ? -5.010 7.121 -14.936 1.00 95.50 137 ASP A N 1
ATOM 1083 C CA . ASP A 1 137 ? -4.767 6.699 -16.317 1.00 95.50 137 ASP A CA 1
ATOM 1084 C C . ASP A 1 137 ? -3.295 6.810 -16.746 1.00 95.50 137 ASP A C 1
ATOM 1086 O O . ASP A 1 137 ? -2.921 6.228 -17.770 1.00 95.50 137 ASP A O 1
ATOM 1090 N N . THR A 1 138 ? -2.451 7.484 -15.963 1.00 97.50 138 THR A N 1
ATOM 1091 C CA . THR A 1 138 ? -0.996 7.530 -16.157 1.00 97.50 138 THR A CA 1
ATOM 1092 C C . THR A 1 138 ? -0.306 6.478 -15.285 1.00 97.50 138 THR A C 1
ATOM 1094 O O . THR A 1 138 ? -0.888 5.885 -14.376 1.00 97.50 138 THR A O 1
ATOM 1097 N N . TYR A 1 139 ? 0.939 6.159 -15.631 1.00 98.38 139 TYR A N 1
ATOM 1098 C CA . TYR A 1 139 ? 1.797 5.292 -14.829 1.00 98.38 139 TYR A CA 1
ATOM 1099 C C . TYR A 1 139 ? 3.261 5.525 -15.192 1.00 98.38 139 TYR A C 1
ATOM 1101 O O . TYR A 1 139 ? 3.589 5.925 -16.313 1.00 98.38 139 TYR A O 1
ATOM 1109 N N . TRP A 1 140 ? 4.148 5.252 -14.246 1.00 98.69 140 TRP A N 1
ATOM 1110 C CA . TRP A 1 140 ? 5.568 5.075 -14.520 1.00 98.69 140 TRP A CA 1
ATOM 1111 C C . TRP A 1 140 ? 5.842 3.619 -14.910 1.00 98.69 140 TRP A C 1
ATOM 1113 O O . TRP A 1 140 ? 5.179 2.696 -14.424 1.00 98.69 140 TRP A O 1
ATOM 1123 N N . ALA A 1 141 ? 6.829 3.406 -15.777 1.00 98.62 141 ALA A N 1
ATOM 1124 C CA . ALA A 1 141 ? 7.266 2.078 -16.183 1.00 98.62 141 ALA A CA 1
ATOM 1125 C C . ALA A 1 141 ? 8.788 2.004 -16.309 1.00 98.62 141 ALA A C 1
ATOM 1127 O O . ALA A 1 141 ? 9.432 2.965 -16.735 1.00 98.62 141 ALA A O 1
ATOM 1128 N N . ALA A 1 142 ? 9.337 0.829 -16.013 1.00 98.62 142 ALA A N 1
ATOM 1129 C CA . ALA A 1 142 ? 10.683 0.466 -16.433 1.00 98.62 142 ALA A CA 1
ATOM 1130 C C . ALA A 1 142 ? 10.701 -0.019 -17.901 1.00 98.62 142 ALA A C 1
ATOM 1132 O O . ALA A 1 142 ? 9.662 -0.387 -18.471 1.00 98.62 142 ALA A O 1
ATOM 1133 N N . GLU A 1 143 ? 11.886 -0.007 -18.509 1.00 98.44 143 GLU A N 1
ATOM 1134 C CA . GLU A 1 143 ? 12.151 -0.632 -19.807 1.00 98.44 143 GLU A CA 1
ATOM 1135 C C . GLU A 1 143 ? 11.837 -2.131 -19.786 1.00 98.44 143 GLU A C 1
ATOM 1137 O O . GLU A 1 143 ? 11.774 -2.760 -18.724 1.00 98.44 143 GLU A O 1
ATOM 1142 N N . ASP A 1 144 ? 11.637 -2.712 -20.969 1.00 96.81 144 ASP A N 1
ATOM 1143 C CA . ASP A 1 144 ? 11.471 -4.162 -21.077 1.00 96.81 144 ASP A CA 1
ATOM 1144 C C . ASP A 1 144 ? 12.684 -4.896 -20.485 1.00 96.81 144 ASP A C 1
ATOM 1146 O O . ASP A 1 144 ? 13.807 -4.396 -20.484 1.00 96.81 144 ASP A O 1
ATOM 1150 N N . ASP A 1 145 ? 12.415 -6.056 -19.885 1.00 95.19 145 ASP A N 1
ATOM 1151 C CA . ASP A 1 145 ? 13.375 -6.902 -19.162 1.00 95.19 145 ASP A CA 1
ATOM 1152 C C . ASP A 1 145 ? 14.030 -6.300 -17.900 1.00 95.19 145 ASP A C 1
ATOM 1154 O O . ASP A 1 145 ? 14.644 -7.037 -17.122 1.00 95.19 145 ASP A O 1
ATOM 1158 N N . VAL A 1 146 ? 13.821 -5.014 -17.591 1.00 98.31 146 VAL A N 1
ATOM 1159 C CA . VAL A 1 146 ? 14.286 -4.401 -16.336 1.00 98.31 146 VAL A CA 1
ATOM 1160 C C . VAL A 1 146 ? 13.315 -4.716 -15.197 1.00 98.31 146 VAL A C 1
ATOM 1162 O O . VAL A 1 146 ? 12.209 -4.183 -15.127 1.00 98.31 146 VAL A O 1
ATOM 1165 N N . LYS A 1 147 ? 13.741 -5.592 -14.281 1.00 98.25 147 LYS A N 1
ATOM 1166 C CA . LYS A 1 147 ? 12.948 -6.055 -13.120 1.00 98.25 147 LYS A CA 1
ATOM 1167 C C . LYS A 1 147 ? 13.455 -5.546 -11.771 1.00 98.25 147 LYS A C 1
ATOM 1169 O O . LYS A 1 147 ? 12.690 -5.537 -10.810 1.00 98.25 147 LYS A O 1
ATOM 1174 N N . ASP A 1 148 ? 14.714 -5.121 -11.724 1.00 98.31 148 ASP A N 1
ATOM 1175 C CA . ASP A 1 148 ? 15.347 -4.489 -10.569 1.00 98.31 148 ASP A CA 1
ATOM 1176 C C . ASP A 1 148 ? 15.417 -2.979 -10.809 1.00 98.31 148 ASP A C 1
ATOM 1178 O O . ASP A 1 148 ? 15.972 -2.520 -11.811 1.00 98.31 148 ASP A O 1
ATOM 1182 N N . VAL A 1 149 ? 14.793 -2.203 -9.928 1.00 98.44 149 VAL A N 1
ATOM 1183 C CA . VAL A 1 149 ? 14.707 -0.752 -10.085 1.00 98.44 149 VAL A CA 1
ATOM 1184 C C . VAL A 1 149 ? 14.506 -0.067 -8.749 1.00 98.44 149 VAL A C 1
ATOM 1186 O O . VAL A 1 149 ? 13.786 -0.537 -7.868 1.00 98.44 149 VAL A O 1
ATOM 1189 N N . THR A 1 150 ? 15.147 1.084 -8.603 1.00 98.69 150 THR A N 1
ATOM 1190 C CA . THR A 1 150 ? 15.056 1.907 -7.408 1.00 98.69 150 THR A CA 1
ATOM 1191 C C . THR A 1 150 ? 14.331 3.206 -7.720 1.00 98.69 150 THR A C 1
ATOM 1193 O O . THR A 1 150 ? 14.715 3.918 -8.645 1.00 98.69 150 THR A O 1
ATOM 1196 N N . LEU A 1 151 ? 13.327 3.527 -6.905 1.00 98.81 151 LEU A N 1
ATOM 1197 C CA . LEU A 1 151 ? 12.582 4.783 -6.902 1.00 98.81 151 LEU A CA 1
ATOM 1198 C C . LEU A 1 151 ? 12.956 5.563 -5.639 1.00 98.81 151 LEU A C 1
ATOM 1200 O O . LEU A 1 151 ? 12.764 5.072 -4.525 1.00 98.81 151 LEU A O 1
ATOM 1204 N N . THR A 1 152 ? 13.518 6.757 -5.794 1.00 98.81 152 THR A N 1
ATOM 1205 C CA . THR A 1 152 ? 13.995 7.590 -4.683 1.00 98.81 152 THR A CA 1
ATOM 1206 C C . THR A 1 152 ? 13.214 8.895 -4.620 1.00 98.81 152 THR A C 1
ATOM 1208 O O . THR A 1 152 ? 13.079 9.588 -5.621 1.00 98.81 152 THR A O 1
ATOM 1211 N N . PHE A 1 153 ? 12.758 9.243 -3.420 1.00 98.81 153 PHE A N 1
ATOM 1212 C CA . PHE A 1 153 ? 12.029 10.464 -3.092 1.00 98.81 153 PHE A CA 1
ATOM 1213 C C . PHE A 1 153 ? 12.905 11.279 -2.147 1.00 98.81 153 PHE A C 1
ATOM 1215 O O . PHE A 1 153 ? 13.184 10.822 -1.037 1.00 98.81 153 PHE A O 1
ATOM 1222 N N . LYS A 1 154 ? 13.384 12.447 -2.586 1.00 98.69 154 LYS A N 1
ATOM 1223 C CA . LYS A 1 154 ? 14.289 13.312 -1.814 1.00 98.69 154 LYS A CA 1
ATOM 1224 C C . LYS A 1 154 ? 13.602 14.621 -1.454 1.00 98.69 154 LYS A C 1
ATOM 1226 O O . LYS A 1 154 ? 13.036 15.273 -2.324 1.00 98.69 154 LYS A O 1
ATOM 1231 N N . TRP A 1 155 ? 13.726 15.047 -0.205 1.00 98.56 155 TRP A N 1
ATOM 1232 C CA . TRP A 1 155 ? 13.251 16.351 0.247 1.00 98.56 155 TRP A CA 1
ATOM 1233 C C . TRP A 1 155 ? 14.422 17.273 0.576 1.00 98.56 155 TRP A C 1
ATOM 1235 O O . TRP A 1 155 ? 15.463 16.841 1.074 1.00 98.56 155 TRP A O 1
ATOM 1245 N N . ASN A 1 156 ? 14.226 18.571 0.343 1.00 96.94 156 ASN A N 1
ATOM 1246 C CA . ASN A 1 156 ? 15.209 19.593 0.711 1.00 96.94 156 ASN A CA 1
ATOM 1247 C C . ASN A 1 156 ? 15.380 19.694 2.236 1.00 96.94 156 ASN A C 1
ATOM 1249 O O . ASN A 1 156 ? 16.493 19.894 2.723 1.00 96.94 156 ASN A O 1
ATOM 1253 N N . SER A 1 157 ? 14.288 19.481 2.974 1.00 96.31 157 SER A N 1
ATOM 1254 C CA . SER A 1 157 ? 14.247 19.437 4.438 1.00 96.31 157 SER A CA 1
ATOM 1255 C C . SER A 1 157 ? 13.684 18.092 4.906 1.00 96.31 157 SER A C 1
ATOM 1257 O O . SER A 1 157 ? 12.768 17.586 4.249 1.00 96.31 157 SER A O 1
ATOM 1259 N N . PRO A 1 158 ? 14.169 17.522 6.026 1.00 97.50 158 PRO A N 1
ATOM 1260 C CA . PRO A 1 158 ? 13.610 16.295 6.591 1.00 97.50 158 PRO A CA 1
ATOM 1261 C C . PRO A 1 158 ? 12.091 16.369 6.782 1.00 97.50 158 PRO A C 1
ATOM 1263 O O . PRO A 1 158 ? 11.553 17.423 7.120 1.00 97.50 158 PRO A O 1
ATOM 1266 N N . GLN A 1 159 ? 11.417 15.249 6.531 1.00 98.38 159 GLN A N 1
ATOM 1267 C CA . GLN A 1 159 ? 9.979 15.070 6.714 1.00 98.38 159 GLN A CA 1
ATOM 1268 C C . GLN A 1 159 ? 9.710 13.956 7.727 1.00 98.38 159 GLN A C 1
ATOM 1270 O O . GLN A 1 159 ? 10.390 12.927 7.704 1.00 98.38 159 GLN A O 1
ATOM 1275 N N . THR A 1 160 ? 8.673 14.104 8.553 1.00 98.31 160 THR A N 1
ATOM 1276 C CA . THR A 1 160 ? 8.232 13.031 9.453 1.00 98.31 160 THR A CA 1
ATOM 1277 C C . THR A 1 160 ? 7.289 12.062 8.734 1.00 98.31 160 THR A C 1
ATOM 1279 O O . THR A 1 160 ? 6.098 12.334 8.610 1.00 98.31 160 THR A O 1
ATOM 1282 N N . VAL A 1 161 ? 7.785 10.894 8.329 1.00 98.56 161 VAL A N 1
ATOM 1283 C CA . VAL A 1 161 ? 7.018 9.890 7.571 1.00 98.56 161 VAL A CA 1
ATOM 1284 C C . VAL A 1 161 ? 6.529 8.731 8.451 1.00 98.56 161 VAL A C 1
ATOM 1286 O O . VAL A 1 161 ? 7.175 8.327 9.420 1.00 98.56 161 VAL A O 1
ATOM 1289 N N . ARG A 1 162 ? 5.370 8.167 8.126 1.00 98.44 162 ARG A N 1
ATOM 1290 C CA . ARG A 1 162 ? 4.638 7.114 8.854 1.00 98.44 162 ARG A CA 1
ATOM 1291 C C . ARG A 1 162 ? 4.142 6.005 7.949 1.00 98.44 162 ARG A C 1
ATOM 1293 O O . ARG A 1 162 ? 4.154 4.852 8.385 1.00 98.44 162 ARG A O 1
ATOM 1300 N N . TYR A 1 163 ? 3.728 6.322 6.726 1.00 98.62 163 TYR A N 1
ATOM 1301 C CA . TYR A 1 163 ? 3.201 5.335 5.790 1.00 98.62 163 TYR A CA 1
ATOM 1302 C C . TYR A 1 163 ? 3.781 5.508 4.394 1.00 98.62 163 TYR A C 1
ATOM 1304 O O . TYR A 1 163 ? 4.039 6.620 3.945 1.00 98.62 163 TYR A O 1
ATOM 1312 N N . VAL A 1 164 ? 3.906 4.390 3.686 1.00 98.56 164 VAL A N 1
ATOM 1313 C CA . VAL A 1 164 ? 4.104 4.366 2.235 1.00 98.56 164 VAL A CA 1
ATOM 1314 C C . VAL A 1 164 ? 2.952 3.588 1.617 1.00 98.56 164 VAL A C 1
ATOM 1316 O O . VAL A 1 164 ? 2.653 2.479 2.061 1.00 98.56 164 VAL A O 1
ATOM 1319 N N . THR A 1 165 ? 2.307 4.161 0.608 1.00 98.50 165 THR A N 1
ATOM 1320 C CA . THR A 1 165 ? 1.336 3.474 -0.247 1.00 98.50 165 THR A CA 1
ATOM 1321 C C . THR A 1 165 ? 1.958 3.232 -1.610 1.00 98.50 165 THR A C 1
ATOM 1323 O O . THR A 1 165 ? 2.575 4.133 -2.166 1.00 98.50 165 THR A O 1
ATOM 1326 N N . LEU A 1 166 ? 1.802 2.017 -2.126 1.00 98.69 166 LEU A N 1
ATOM 1327 C CA . LEU A 1 166 ? 2.275 1.587 -3.438 1.00 98.69 166 LEU A CA 1
ATOM 1328 C C . LEU A 1 166 ? 1.088 1.034 -4.229 1.00 98.69 166 LEU A C 1
ATOM 1330 O O . LEU A 1 166 ? 0.301 0.261 -3.674 1.00 98.69 166 LEU A O 1
ATOM 1334 N N . GLN A 1 167 ? 0.979 1.394 -5.505 1.00 98.62 167 GLN A N 1
ATOM 1335 C CA . GLN A 1 167 ? -0.058 0.892 -6.407 1.00 98.62 167 GLN A CA 1
ATOM 1336 C C . GLN A 1 167 ? 0.561 0.514 -7.758 1.00 98.62 167 GLN A C 1
ATOM 1338 O O . GLN A 1 167 ? 1.217 1.333 -8.405 1.00 98.62 167 GLN A O 1
ATOM 1343 N N . GLU A 1 168 ? 0.369 -0.736 -8.184 1.00 98.69 168 GLU A N 1
ATOM 1344 C CA . GLU A 1 168 ? 0.685 -1.159 -9.550 1.00 98.69 168 GLU A CA 1
ATOM 1345 C C . GLU A 1 168 ? -0.421 -0.710 -10.510 1.00 98.69 168 GLU A C 1
ATOM 1347 O O . GLU A 1 168 ? -1.600 -0.655 -10.150 1.00 98.69 168 GLU A O 1
ATOM 1352 N N . TYR A 1 169 ? -0.068 -0.477 -11.775 1.00 98.25 169 TYR A N 1
ATOM 1353 C CA . TYR A 1 169 ? -1.060 -0.261 -12.828 1.00 98.25 169 TYR A CA 1
ATOM 1354 C C . TYR A 1 169 ? -1.693 -1.602 -13.242 1.00 98.25 169 TYR A C 1
ATOM 1356 O O . TYR A 1 169 ? -1.420 -2.156 -14.309 1.00 98.25 169 TYR A O 1
ATOM 1364 N N . VAL A 1 170 ? -2.550 -2.148 -12.371 1.00 97.06 170 VAL A N 1
ATOM 1365 C CA . VAL A 1 170 ? -3.076 -3.526 -12.461 1.00 97.06 170 VAL A CA 1
ATOM 1366 C C . VAL A 1 170 ? -3.907 -3.823 -13.710 1.00 97.06 170 VAL A C 1
ATOM 1368 O O . VAL A 1 170 ? -4.127 -4.990 -14.025 1.00 97.06 170 VAL A O 1
ATOM 1371 N N . ARG A 1 171 ? -4.307 -2.802 -14.484 1.00 96.62 171 ARG A N 1
ATOM 1372 C CA . ARG A 1 171 ? -4.892 -2.991 -15.827 1.00 96.62 171 ARG A CA 1
ATOM 1373 C C . ARG A 1 171 ? -3.945 -3.751 -16.772 1.00 96.62 171 ARG A C 1
ATOM 1375 O O . ARG A 1 171 ? -4.403 -4.322 -17.754 1.00 96.62 171 ARG A O 1
ATOM 1382 N N . LEU A 1 172 ? -2.642 -3.773 -16.472 1.00 96.94 172 LEU A N 1
ATOM 1383 C CA . LEU A 1 172 ? -1.607 -4.533 -17.184 1.00 96.94 172 LEU A CA 1
ATOM 1384 C C . LEU A 1 172 ? -1.062 -5.724 -16.371 1.00 96.94 172 LEU A C 1
ATOM 1386 O O . LEU A 1 172 ? 0.043 -6.209 -16.645 1.00 96.94 172 LEU A O 1
ATOM 1390 N N . GLY A 1 173 ? -1.831 -6.177 -15.379 1.00 96.88 173 GLY A N 1
ATOM 1391 C CA . GLY A 1 173 ? -1.507 -7.283 -14.483 1.00 96.88 173 GLY A CA 1
ATOM 1392 C C . GLY A 1 173 ? -0.714 -6.875 -13.239 1.00 96.88 173 GLY A C 1
ATOM 1393 O O . GLY A 1 173 ? -0.194 -5.767 -13.133 1.00 96.88 173 GLY A O 1
ATOM 1394 N N . GLN A 1 174 ? -0.621 -7.810 -12.294 1.00 97.56 174 GLN A N 1
ATOM 1395 C CA . GLN A 1 174 ? 0.222 -7.725 -11.099 1.00 97.56 174 GLN A CA 1
ATOM 1396 C C . GLN A 1 174 ? 1.600 -8.312 -11.419 1.00 97.56 174 GLN A C 1
ATOM 1398 O O . GLN A 1 174 ? 1.693 -9.447 -11.901 1.00 97.56 174 GLN A O 1
ATOM 1403 N N . ARG A 1 175 ? 2.668 -7.545 -11.193 1.00 97.81 175 ARG A N 1
ATOM 1404 C CA . ARG A 1 175 ? 4.025 -7.874 -11.649 1.00 97.81 175 ARG A CA 1
ATOM 1405 C C . ARG A 1 175 ? 5.012 -7.975 -10.503 1.00 97.81 175 ARG A C 1
ATOM 1407 O O . ARG A 1 175 ? 5.790 -8.925 -10.492 1.00 97.81 175 ARG A O 1
ATOM 1414 N N . VAL A 1 176 ? 5.016 -7.026 -9.571 1.00 98.44 176 VAL A N 1
ATOM 1415 C CA . VAL A 1 176 ? 6.024 -6.960 -8.505 1.00 98.44 176 VAL A CA 1
ATOM 1416 C C . VAL A 1 176 ? 5.915 -8.176 -7.586 1.00 98.44 176 VAL A C 1
ATOM 1418 O O . VAL A 1 176 ? 4.840 -8.495 -7.080 1.00 98.44 176 VAL A O 1
ATOM 1421 N N . LYS A 1 177 ? 7.047 -8.844 -7.348 1.00 97.19 177 LYS A N 1
ATOM 1422 C CA . LYS A 1 177 ? 7.150 -10.020 -6.469 1.00 97.19 177 LYS A CA 1
ATOM 1423 C C . LYS A 1 177 ? 7.754 -9.680 -5.114 1.00 97.19 177 LYS A C 1
ATOM 1425 O O . LYS A 1 177 ? 7.367 -10.266 -4.103 1.00 97.19 177 LYS A O 1
ATOM 1430 N N . SER A 1 178 ? 8.711 -8.755 -5.090 1.00 97.62 178 SER A N 1
ATOM 1431 C CA . SER A 1 178 ? 9.336 -8.288 -3.856 1.00 97.62 178 SER A CA 1
ATOM 1432 C C . SER A 1 178 ? 9.913 -6.886 -3.994 1.00 97.62 178 SER A C 1
ATOM 1434 O O . SER A 1 178 ? 10.321 -6.460 -5.077 1.00 97.62 178 SER A O 1
ATOM 1436 N N . PHE A 1 179 ? 9.966 -6.173 -2.873 1.00 98.31 179 PHE A N 1
ATOM 1437 C CA . PHE A 1 179 ? 10.583 -4.858 -2.780 1.00 98.31 179 PHE A CA 1
ATOM 1438 C C . PHE A 1 179 ? 11.279 -4.669 -1.427 1.00 98.31 179 PHE A C 1
ATOM 1440 O O . PHE A 1 179 ? 11.206 -5.522 -0.542 1.00 98.31 179 PHE A O 1
ATOM 1447 N N . SER A 1 180 ? 11.961 -3.543 -1.245 1.00 98.25 180 SER A N 1
ATOM 1448 C CA . SER A 1 180 ? 12.253 -3.013 0.082 1.00 98.25 180 SER A CA 1
ATOM 1449 C C . SER A 1 180 ? 12.124 -1.514 0.182 1.00 98.25 180 SER A C 1
ATOM 1451 O O . SER A 1 180 ? 12.154 -0.813 -0.824 1.00 98.25 180 SER A O 1
ATOM 1453 N N . ILE A 1 181 ? 11.978 -1.042 1.418 1.00 98.62 181 ILE A N 1
ATOM 1454 C CA . ILE A 1 181 ? 11.945 0.379 1.745 1.00 98.62 181 ILE A CA 1
ATOM 1455 C C . ILE A 1 181 ? 13.158 0.702 2.608 1.00 98.62 181 ILE A C 1
ATOM 1457 O O . ILE A 1 181 ? 13.432 0.016 3.591 1.00 98.62 181 ILE A O 1
ATOM 1461 N N . GLU A 1 182 ? 13.860 1.763 2.248 1.00 98.38 182 GLU A N 1
ATOM 1462 C CA . GLU A 1 182 ? 14.973 2.319 3.005 1.00 98.38 182 GLU A CA 1
ATOM 1463 C C . GLU A 1 182 ? 14.760 3.819 3.196 1.00 98.38 182 GLU A C 1
ATOM 1465 O O . GLU A 1 182 ? 14.029 4.465 2.440 1.00 98.38 182 GLU A O 1
ATOM 1470 N N . TYR A 1 183 ? 15.412 4.387 4.203 1.00 98.50 183 TYR A N 1
ATOM 1471 C CA . TYR A 1 183 ? 15.405 5.824 4.445 1.00 98.50 183 TYR A CA 1
ATOM 1472 C C . TYR A 1 183 ? 16.784 6.324 4.851 1.00 98.50 183 TYR A C 1
ATOM 1474 O O . TYR A 1 183 ? 17.642 5.562 5.299 1.00 98.50 183 TYR A O 1
ATOM 1482 N N . THR A 1 184 ? 16.981 7.627 4.715 1.00 98.44 184 THR A N 1
ATOM 1483 C CA . THR A 1 184 ? 18.179 8.319 5.184 1.00 98.44 184 THR A CA 1
ATOM 1484 C C . THR A 1 184 ? 17.798 9.632 5.861 1.00 98.44 184 THR A C 1
ATOM 1486 O O . THR A 1 184 ? 16.850 10.306 5.453 1.00 98.44 184 THR A O 1
ATOM 1489 N N . THR A 1 185 ? 18.535 9.994 6.911 1.00 97.56 185 THR A N 1
ATOM 1490 C CA . THR A 1 185 ? 18.388 11.263 7.644 1.00 97.56 185 THR A CA 1
ATOM 1491 C C . THR A 1 185 ? 19.377 12.329 7.170 1.00 97.56 185 THR A C 1
ATOM 1493 O O . THR A 1 185 ? 19.100 13.517 7.290 1.00 97.56 185 THR A O 1
ATOM 1496 N N . ASP A 1 186 ? 20.528 11.916 6.636 1.00 95.00 186 ASP A N 1
ATOM 1497 C CA . ASP A 1 186 ? 21.632 12.786 6.208 1.00 95.00 186 ASP A CA 1
ATOM 1498 C C . ASP A 1 186 ? 21.687 12.967 4.678 1.00 95.00 186 ASP A C 1
ATOM 1500 O O . ASP A 1 186 ? 22.198 13.976 4.185 1.00 95.00 186 ASP A O 1
ATOM 1504 N N . GLY A 1 187 ? 21.069 12.053 3.924 1.00 93.50 187 GLY A N 1
ATOM 1505 C CA . GLY A 1 187 ? 21.081 12.013 2.462 1.00 93.50 187 GLY A CA 1
ATOM 1506 C C . GLY A 1 187 ? 22.122 11.055 1.876 1.00 93.50 187 GLY A C 1
ATOM 1507 O O . GLY A 1 187 ? 22.183 10.923 0.656 1.00 93.50 187 GLY A O 1
ATOM 1508 N N . SER A 1 188 ? 22.918 10.379 2.708 1.00 93.69 188 SER A N 1
ATOM 1509 C CA . SER A 1 188 ? 24.015 9.502 2.275 1.00 93.69 188 SER A CA 1
ATOM 1510 C C . SER A 1 188 ? 23.955 8.111 2.909 1.00 93.69 188 SER A C 1
ATOM 1512 O O . SER A 1 188 ? 24.159 7.118 2.211 1.00 93.69 188 SER A O 1
ATOM 1514 N N . THR A 1 189 ? 23.629 8.012 4.198 1.00 97.12 189 THR A N 1
ATOM 1515 C CA . THR A 1 189 ? 23.588 6.748 4.940 1.00 97.12 189 THR A CA 1
ATOM 1516 C C . THR A 1 189 ? 22.187 6.149 4.894 1.00 97.12 189 THR A C 1
ATOM 1518 O O . THR A 1 189 ? 21.258 6.673 5.515 1.00 97.12 189 THR A O 1
ATOM 1521 N N . TRP A 1 190 ? 22.032 5.037 4.176 1.00 97.94 190 TRP A N 1
ATOM 1522 C CA . TRP A 1 190 ? 20.755 4.339 4.028 1.00 97.94 190 TRP A CA 1
ATOM 1523 C C . TRP A 1 190 ? 20.544 3.307 5.131 1.00 97.94 190 TRP A C 1
ATOM 1525 O O . TRP A 1 190 ? 21.445 2.542 5.476 1.00 97.94 190 TRP A O 1
ATOM 1535 N N . LYS A 1 191 ? 19.336 3.299 5.694 1.00 97.88 191 LYS A N 1
ATOM 1536 C CA . LYS A 1 191 ? 18.896 2.347 6.712 1.00 97.88 191 LYS A CA 1
ATOM 1537 C C . LYS A 1 191 ? 17.631 1.638 6.229 1.00 97.88 191 LYS A C 1
ATOM 1539 O O . LYS A 1 191 ? 16.721 2.312 5.740 1.00 97.88 191 LYS A O 1
ATOM 1544 N N . PRO A 1 192 ? 17.523 0.315 6.416 1.00 97.56 192 PRO A N 1
ATOM 1545 C CA . PRO A 1 192 ? 16.283 -0.407 6.164 1.00 97.56 192 PRO A CA 1
ATOM 1546 C C . PRO A 1 192 ? 15.104 0.160 6.969 1.00 97.56 192 PRO A C 1
ATOM 1548 O O . PRO A 1 192 ? 15.267 0.547 8.130 1.00 97.56 192 PRO A O 1
ATOM 1551 N N . LEU A 1 193 ? 13.910 0.166 6.377 1.00 97.25 193 LEU A N 1
ATOM 1552 C CA . LEU A 1 193 ? 12.679 0.651 6.994 1.00 97.25 193 LEU A CA 1
ATOM 1553 C C . LEU A 1 193 ? 11.540 -0.365 6.832 1.00 97.25 193 LEU A C 1
ATOM 1555 O O . LEU A 1 193 ? 11.458 -1.105 5.854 1.00 97.25 193 LEU A O 1
ATOM 1559 N N . ALA A 1 194 ? 10.629 -0.394 7.810 1.00 95.31 194 ALA A N 1
ATOM 1560 C CA . ALA A 1 194 ? 9.476 -1.295 7.841 1.00 95.31 194 ALA A CA 1
ATOM 1561 C C . ALA A 1 194 ? 9.805 -2.807 7.817 1.00 95.31 194 ALA A C 1
ATOM 1563 O O . ALA A 1 194 ? 8.946 -3.613 7.465 1.00 95.31 194 ALA A O 1
ATOM 1564 N N . ASN A 1 195 ? 10.995 -3.222 8.269 1.00 89.50 195 ASN A N 1
ATOM 1565 C CA . ASN A 1 195 ? 11.477 -4.618 8.215 1.00 89.50 195 ASN A CA 1
ATOM 1566 C C . ASN A 1 195 ? 10.594 -5.663 8.931 1.00 89.50 195 ASN A C 1
ATOM 1568 O O . ASN A 1 195 ? 10.782 -6.861 8.746 1.00 89.50 195 ASN A O 1
ATOM 1572 N N . LYS A 1 196 ? 9.649 -5.239 9.784 1.00 92.25 196 LYS A N 1
ATOM 1573 C CA . LYS A 1 196 ? 8.699 -6.135 10.480 1.00 92.25 196 LYS A CA 1
ATOM 1574 C C . LYS A 1 196 ? 7.438 -6.439 9.651 1.00 92.25 196 LYS A C 1
ATOM 1576 O O . LYS A 1 196 ? 6.550 -7.175 10.097 1.00 92.25 196 LYS A O 1
ATOM 1581 N N . VAL A 1 197 ? 7.337 -5.860 8.456 1.00 91.00 197 VAL A N 1
ATOM 1582 C CA . VAL A 1 197 ? 6.290 -6.122 7.466 1.00 91.00 197 VAL A CA 1
ATOM 1583 C C . VAL A 1 197 ? 6.935 -6.847 6.292 1.00 91.00 197 VAL A C 1
ATOM 1585 O O . VAL A 1 197 ? 7.987 -6.438 5.815 1.00 91.00 197 VAL A O 1
ATOM 1588 N N . LYS A 1 198 ? 6.302 -7.918 5.806 1.00 91.88 198 LYS A N 1
ATOM 1589 C CA . LYS A 1 198 ? 6.769 -8.604 4.598 1.00 91.88 198 LYS A CA 1
ATOM 1590 C C . LYS A 1 198 ? 6.582 -7.692 3.376 1.00 91.88 198 LYS A C 1
ATOM 1592 O O . LYS A 1 198 ? 5.489 -7.161 3.156 1.00 91.88 198 LYS A O 1
ATOM 1597 N N . GLN A 1 199 ? 7.651 -7.508 2.609 1.00 94.25 199 GLN A N 1
ATOM 1598 C CA . GLN A 1 199 ? 7.732 -6.618 1.445 1.00 94.25 199 GLN A CA 1
ATOM 1599 C C . GLN A 1 199 ? 7.735 -7.461 0.155 1.00 94.25 199 GLN A C 1
ATOM 1601 O O . GLN A 1 199 ? 8.736 -7.551 -0.552 1.00 94.25 199 GLN A O 1
ATOM 1606 N N . THR A 1 200 ? 6.624 -8.170 -0.081 1.00 94.25 200 THR A N 1
ATOM 1607 C CA . THR A 1 200 ? 6.429 -9.078 -1.226 1.00 94.25 200 THR A CA 1
ATOM 1608 C C . THR A 1 200 ? 5.719 -8.362 -2.380 1.00 94.25 200 THR A C 1
ATOM 1610 O O . THR A 1 200 ? 6.238 -7.374 -2.891 1.00 94.25 200 THR A O 1
ATOM 1613 N N . THR A 1 201 ? 4.545 -8.825 -2.806 1.00 95.38 201 THR A N 1
ATOM 1614 C CA . THR A 1 201 ? 3.802 -8.219 -3.913 1.00 95.38 201 THR A CA 1
ATOM 1615 C C . THR A 1 201 ? 3.058 -6.942 -3.493 1.00 95.38 201 THR A C 1
ATOM 1617 O O . THR A 1 201 ? 2.927 -6.641 -2.297 1.00 95.38 201 THR A O 1
ATOM 1620 N N . ILE A 1 202 ? 2.585 -6.180 -4.485 1.00 97.69 202 ILE A N 1
ATOM 1621 C CA . ILE A 1 202 ? 1.892 -4.897 -4.320 1.00 97.69 202 ILE A CA 1
ATOM 1622 C C . ILE A 1 202 ? 0.434 -5.002 -4.782 1.00 97.69 202 ILE A C 1
ATOM 1624 O O . ILE A 1 202 ? -0.467 -4.845 -3.959 1.00 97.69 202 ILE A O 1
ATOM 1628 N N . GLY A 1 203 ? 0.196 -5.281 -6.065 1.00 97.19 203 GLY A N 1
ATOM 1629 C CA . GLY A 1 203 ? -1.136 -5.308 -6.664 1.00 97.19 203 GLY A CA 1
ATOM 1630 C C . GLY A 1 203 ? -1.797 -3.932 -6.734 1.00 97.19 203 GLY A C 1
ATOM 1631 O O . GLY A 1 203 ? -1.137 -2.916 -6.943 1.00 97.19 203 GLY A O 1
ATOM 1632 N N . TYR A 1 204 ? -3.119 -3.890 -6.568 1.00 97.50 204 TYR A N 1
ATOM 1633 C CA . TYR A 1 204 ? -3.896 -2.654 -6.647 1.00 97.50 204 TYR A CA 1
ATOM 1634 C C . TYR A 1 204 ? -3.462 -1.648 -5.582 1.00 97.50 204 TYR A C 1
ATOM 1636 O O . TYR A 1 204 ? -3.338 -0.464 -5.872 1.00 97.50 204 TYR A O 1
ATOM 1644 N N . LYS A 1 205 ? -3.230 -2.109 -4.345 1.00 97.56 205 LYS A N 1
ATOM 1645 C CA . LYS A 1 205 ? -2.812 -1.237 -3.246 1.00 97.56 205 LYS A CA 1
ATOM 1646 C C . LYS A 1 205 ? -2.094 -1.989 -2.135 1.00 97.56 205 LYS A C 1
ATOM 1648 O O . LYS A 1 205 ? -2.632 -2.928 -1.544 1.00 97.56 205 LYS A O 1
ATOM 1653 N N . ARG A 1 206 ? -0.914 -1.488 -1.773 1.00 97.81 206 ARG A N 1
ATOM 1654 C CA . ARG A 1 206 ? -0.140 -1.909 -0.602 1.00 97.81 206 ARG A CA 1
ATOM 1655 C C . ARG A 1 206 ? 0.142 -0.706 0.285 1.00 97.81 206 ARG A C 1
ATOM 1657 O O . ARG A 1 206 ? 0.793 0.230 -0.157 1.00 97.81 206 ARG A O 1
ATOM 1664 N N . ILE A 1 207 ? -0.312 -0.745 1.538 1.00 98.12 207 ILE A N 1
ATOM 1665 C CA . ILE A 1 207 ? -0.052 0.305 2.535 1.00 98.12 207 ILE A CA 1
ATOM 1666 C C . ILE A 1 207 ? 0.879 -0.262 3.606 1.00 98.12 207 ILE A C 1
ATOM 1668 O O . ILE A 1 207 ? 0.556 -1.245 4.275 1.00 98.12 207 ILE A O 1
ATOM 1672 N N . ILE A 1 208 ? 2.040 0.363 3.780 1.00 97.81 208 ILE A N 1
ATOM 1673 C CA . ILE A 1 208 ? 3.079 -0.060 4.717 1.00 97.81 208 ILE A CA 1
ATOM 1674 C C . ILE A 1 208 ? 3.169 0.941 5.872 1.00 97.81 208 ILE A C 1
ATOM 1676 O O . ILE A 1 208 ? 3.621 2.064 5.648 1.00 97.81 208 ILE A O 1
ATOM 1680 N N . PRO A 1 209 ? 2.811 0.560 7.113 1.00 97.62 209 PRO A N 1
ATOM 1681 C CA . PRO A 1 209 ? 3.198 1.329 8.289 1.00 97.62 209 PRO A CA 1
ATOM 1682 C C . PRO A 1 209 ? 4.709 1.203 8.498 1.00 97.62 209 PRO A C 1
ATOM 1684 O O . PRO A 1 209 ? 5.236 0.103 8.689 1.00 97.62 209 PRO A O 1
ATOM 1687 N N . LEU A 1 210 ? 5.416 2.329 8.475 1.00 97.69 210 LEU A N 1
ATOM 1688 C CA . LEU A 1 210 ? 6.881 2.364 8.462 1.00 97.69 210 LEU A CA 1
ATOM 1689 C C . LEU A 1 210 ? 7.503 1.875 9.776 1.00 97.69 210 LEU A C 1
ATOM 1691 O O . LEU A 1 210 ? 8.619 1.358 9.788 1.00 97.69 210 LEU A O 1
ATOM 1695 N N . ASN A 1 211 ? 6.745 1.940 10.876 1.00 96.00 211 ASN A N 1
ATOM 1696 C CA . ASN A 1 211 ? 7.146 1.363 12.163 1.00 96.00 211 ASN A CA 1
ATOM 1697 C C . ASN A 1 211 ? 7.002 -0.169 12.221 1.00 96.00 211 ASN A C 1
ATOM 1699 O O . ASN A 1 211 ? 7.375 -0.802 13.211 1.00 96.00 211 ASN A O 1
ATOM 1703 N N . GLY A 1 212 ? 6.452 -0.768 11.165 1.00 95.44 212 GLY A N 1
ATOM 1704 C CA . GLY A 1 212 ? 6.312 -2.203 11.012 1.00 95.44 212 GLY A CA 1
ATOM 1705 C C . GLY A 1 212 ? 5.150 -2.835 11.788 1.00 95.44 212 GLY A C 1
ATOM 1706 O O . GLY A 1 212 ? 5.114 -4.060 11.914 1.00 95.44 212 GLY A O 1
ATOM 1707 N N . SER A 1 213 ? 4.208 -2.043 12.315 1.00 95.25 213 SER A N 1
ATOM 1708 C CA . SER A 1 213 ? 3.050 -2.532 13.076 1.00 95.25 213 SER A CA 1
ATOM 1709 C C . SER A 1 213 ? 1.734 -2.041 12.483 1.00 95.25 213 SER A C 1
ATOM 1711 O O . SER A 1 213 ? 1.554 -0.853 12.251 1.00 95.25 213 SER A O 1
ATOM 1713 N N . THR A 1 214 ? 0.777 -2.946 12.275 1.00 95.81 214 THR A N 1
ATOM 1714 C CA . THR A 1 214 ? -0.599 -2.582 11.898 1.00 95.81 214 THR A CA 1
ATOM 1715 C C . THR A 1 214 ? -1.455 -2.230 13.116 1.00 95.81 214 THR A C 1
ATOM 1717 O O . THR A 1 214 ? -2.326 -1.374 13.005 1.00 95.81 214 THR A O 1
ATOM 1720 N N . ALA A 1 215 ? -1.182 -2.827 14.281 1.00 95.19 215 ALA A N 1
ATOM 1721 C CA . ALA A 1 215 ? -1.916 -2.565 15.522 1.00 95.19 215 ALA A CA 1
ATOM 1722 C C . ALA A 1 215 ? -1.584 -1.191 16.129 1.00 95.19 215 ALA A C 1
ATOM 1724 O O . ALA A 1 215 ? -2.478 -0.461 16.531 1.00 95.19 215 ALA A O 1
ATOM 1725 N N . ASN A 1 216 ? -0.302 -0.811 16.128 1.00 93.81 216 ASN A N 1
ATOM 1726 C CA . ASN A 1 216 ? 0.177 0.478 16.642 1.00 93.81 216 ASN A CA 1
ATOM 1727 C C . ASN A 1 216 ? 0.718 1.334 15.494 1.00 93.81 216 ASN A C 1
ATOM 1729 O O . ASN A 1 216 ? 1.848 1.807 15.545 1.00 93.81 216 ASN A O 1
ATOM 1733 N N . SER A 1 217 ? -0.044 1.452 14.408 1.00 94.25 217 SER A N 1
ATOM 1734 C CA . SER A 1 217 ? 0.482 1.946 13.128 1.00 94.25 217 SER A CA 1
ATOM 1735 C C . SER A 1 217 ? 0.816 3.442 13.090 1.00 94.25 217 SER A C 1
ATOM 1737 O O . SER A 1 217 ? 1.654 3.849 12.291 1.00 94.25 217 SER A O 1
ATOM 1739 N N . TYR A 1 218 ? 0.219 4.254 13.968 1.00 94.81 218 TYR A N 1
ATOM 1740 C CA . TYR A 1 218 ? 0.378 5.713 13.987 1.00 94.81 218 TYR A CA 1
ATOM 1741 C C . TYR A 1 218 ? 1.318 6.185 15.103 1.00 94.81 218 TYR A C 1
ATOM 1743 O O . TYR A 1 218 ? 0.922 6.902 16.018 1.00 94.81 218 TYR A O 1
ATOM 1751 N N . GLY A 1 219 ? 2.569 5.724 15.057 1.00 90.62 219 GLY A N 1
ATOM 1752 C CA . GLY A 1 219 ? 3.601 6.135 16.013 1.00 90.62 219 GLY A CA 1
ATOM 1753 C C . GLY A 1 219 ? 4.114 7.569 15.798 1.00 90.62 219 GLY A C 1
ATOM 1754 O O . GLY A 1 219 ? 3.537 8.373 15.062 1.00 90.62 219 GLY A O 1
ATOM 1755 N N . SER A 1 220 ? 5.268 7.873 16.398 1.00 95.00 220 SER A N 1
ATOM 1756 C CA . SER A 1 220 ? 5.973 9.160 16.252 1.00 95.00 220 SER A CA 1
ATOM 1757 C C . SER A 1 220 ? 6.440 9.467 14.824 1.00 95.00 220 SER A C 1
ATOM 1759 O O . SER A 1 220 ? 6.768 10.614 14.531 1.00 95.00 220 SER A O 1
ATOM 1761 N N . GLY A 1 221 ? 6.441 8.471 13.935 1.00 96.50 221 GLY A N 1
ATOM 1762 C CA . GLY A 1 221 ? 7.012 8.569 12.595 1.00 96.50 221 GLY A CA 1
ATOM 1763 C C . GLY A 1 221 ? 8.539 8.520 12.603 1.00 96.50 221 GLY A C 1
ATOM 1764 O O . GLY A 1 221 ? 9.165 8.317 13.646 1.00 96.50 221 GLY A O 1
ATOM 1765 N N . PHE A 1 222 ? 9.114 8.668 11.417 1.00 97.69 222 PHE A N 1
ATOM 1766 C CA . PHE A 1 222 ? 10.546 8.664 11.156 1.00 97.69 222 PHE A CA 1
ATOM 1767 C C . PHE A 1 222 ? 10.912 9.957 10.445 1.00 97.69 222 PHE A C 1
ATOM 1769 O O . PHE A 1 222 ? 10.315 10.278 9.423 1.00 97.69 222 PHE A O 1
ATOM 1776 N N . GLU A 1 223 ? 11.903 10.675 10.956 1.00 98.06 223 GLU A N 1
ATOM 1777 C CA . GLU A 1 223 ? 12.507 11.779 10.216 1.00 98.06 223 GLU A CA 1
ATOM 1778 C C . GLU A 1 223 ? 13.289 11.219 9.025 1.00 98.06 223 GLU A C 1
ATOM 1780 O O . GLU A 1 223 ? 14.190 10.394 9.199 1.00 98.06 223 GLU A O 1
ATOM 1785 N N . ALA A 1 224 ? 12.938 11.644 7.815 1.00 98.44 224 ALA A N 1
ATOM 1786 C CA . ALA A 1 224 ? 13.561 11.191 6.581 1.00 98.44 224 ALA A CA 1
ATOM 1787 C C . ALA A 1 224 ? 13.854 12.377 5.660 1.00 98.44 224 ALA A C 1
ATOM 1789 O O . ALA A 1 224 ? 12.970 13.162 5.325 1.00 98.44 224 ALA A O 1
ATOM 1790 N N . LYS A 1 225 ? 15.105 12.483 5.210 1.00 98.44 225 LYS A N 1
ATOM 1791 C CA . LYS A 1 225 ? 15.508 13.383 4.123 1.00 98.44 225 LYS A CA 1
ATOM 1792 C C . LYS A 1 225 ? 15.301 12.736 2.755 1.00 98.44 225 LYS A C 1
ATOM 1794 O O . LYS A 1 225 ? 15.080 13.434 1.770 1.00 98.44 225 LYS A O 1
ATOM 1799 N N . ALA A 1 226 ? 15.340 11.407 2.696 1.00 98.81 226 ALA A N 1
ATOM 1800 C CA . ALA A 1 226 ? 14.892 10.663 1.532 1.00 98.81 226 ALA A CA 1
ATOM 1801 C C . ALA A 1 226 ? 14.329 9.290 1.911 1.00 98.81 226 ALA A C 1
ATOM 1803 O O . ALA A 1 226 ? 14.740 8.686 2.906 1.00 98.81 226 ALA A O 1
ATOM 1804 N N . ILE A 1 227 ? 13.407 8.810 1.079 1.00 98.75 227 ILE A N 1
ATOM 1805 C CA . ILE A 1 227 ? 12.870 7.449 1.087 1.00 98.75 227 ILE A CA 1
ATOM 1806 C C . ILE A 1 227 ? 13.232 6.794 -0.238 1.00 98.75 227 ILE A C 1
ATOM 1808 O O . ILE A 1 227 ? 13.188 7.425 -1.294 1.00 98.75 227 ILE A O 1
ATOM 1812 N N . ARG A 1 228 ? 13.582 5.515 -0.181 1.00 98.56 228 ARG A N 1
ATOM 1813 C CA . ARG A 1 228 ? 13.909 4.701 -1.342 1.00 98.56 228 ARG A CA 1
ATOM 1814 C C . ARG A 1 228 ? 13.071 3.441 -1.337 1.00 98.56 228 ARG A C 1
ATOM 1816 O O . ARG A 1 228 ? 13.013 2.743 -0.329 1.00 98.56 228 ARG A O 1
ATOM 1823 N N . ILE A 1 229 ? 12.454 3.151 -2.473 1.00 98.75 229 ILE A N 1
ATOM 1824 C CA . ILE A 1 229 ? 11.731 1.912 -2.732 1.00 98.75 229 ILE A CA 1
ATOM 1825 C C . ILE A 1 229 ? 12.517 1.152 -3.794 1.00 98.75 229 ILE A C 1
ATOM 1827 O O . ILE A 1 229 ? 12.645 1.608 -4.927 1.00 98.75 229 ILE A O 1
ATOM 1831 N N . HIS A 1 230 ? 13.069 0.006 -3.415 1.00 98.75 230 HIS A N 1
ATOM 1832 C CA . HIS A 1 230 ? 13.808 -0.880 -4.309 1.00 98.75 230 HIS A CA 1
ATOM 1833 C C . HIS A 1 230 ? 12.908 -2.044 -4.695 1.00 98.75 230 HIS A C 1
ATOM 1835 O O . HIS A 1 230 ? 12.628 -2.897 -3.859 1.00 98.75 230 HIS A O 1
ATOM 1841 N N . ILE A 1 231 ? 12.421 -2.071 -5.932 1.00 98.75 231 ILE A N 1
ATOM 1842 C CA . ILE A 1 231 ? 11.750 -3.242 -6.493 1.00 98.75 231 ILE A CA 1
ATOM 1843 C C . ILE A 1 231 ? 12.848 -4.231 -6.875 1.00 98.75 231 ILE A C 1
ATOM 1845 O O . ILE A 1 231 ? 13.690 -3.916 -7.711 1.00 98.75 231 ILE A O 1
ATOM 1849 N N . LYS A 1 232 ? 12.850 -5.397 -6.225 1.00 98.31 232 LYS A N 1
ATOM 1850 C CA . LYS A 1 232 ? 13.936 -6.388 -6.313 1.00 98.31 232 LYS A CA 1
ATOM 1851 C C . LYS A 1 232 ? 13.672 -7.463 -7.354 1.00 98.31 232 LYS A C 1
ATOM 1853 O O . LYS A 1 232 ? 14.600 -8.019 -7.923 1.00 98.31 232 LYS A O 1
ATOM 1858 N N . ASP A 1 233 ? 12.402 -7.813 -7.533 1.00 98.00 233 ASP A N 1
ATOM 1859 C CA . ASP A 1 233 ? 11.987 -8.842 -8.477 1.00 98.00 233 ASP A CA 1
ATOM 1860 C C . ASP A 1 233 ? 10.541 -8.611 -8.924 1.00 98.00 233 ASP A C 1
ATOM 1862 O O . ASP A 1 233 ? 9.696 -8.127 -8.158 1.00 98.00 233 ASP A O 1
ATOM 1866 N N . ALA A 1 234 ? 10.254 -9.000 -10.163 1.00 98.12 234 ALA A N 1
ATOM 1867 C CA . ALA A 1 234 ? 8.953 -8.876 -10.793 1.00 98.12 234 ALA A CA 1
ATOM 1868 C C . ALA A 1 234 ? 8.771 -9.901 -11.929 1.00 98.12 234 ALA A C 1
ATOM 1870 O O . ALA A 1 234 ? 9.720 -10.330 -12.588 1.00 98.12 234 ALA A O 1
ATOM 1871 N N . LYS A 1 235 ? 7.520 -10.271 -12.215 1.00 97.25 235 LYS A N 1
ATOM 1872 C CA . LYS A 1 235 ? 7.164 -11.168 -13.331 1.00 97.25 235 LYS A CA 1
ATOM 1873 C C . LYS A 1 235 ? 7.535 -10.564 -14.693 1.00 97.25 235 LYS A C 1
ATOM 1875 O O . LYS A 1 235 ? 7.967 -11.282 -15.590 1.00 97.25 235 LYS A O 1
ATOM 1880 N N . ALA A 1 236 ? 7.419 -9.244 -14.817 1.00 97.62 236 ALA A N 1
ATOM 1881 C CA . ALA A 1 236 ? 7.791 -8.432 -15.975 1.00 97.62 236 ALA A CA 1
ATOM 1882 C C . ALA A 1 236 ? 8.253 -7.044 -15.493 1.00 97.62 236 ALA A C 1
ATOM 1884 O O . ALA A 1 236 ? 8.243 -6.795 -14.287 1.00 97.62 236 ALA A O 1
ATOM 1885 N N . CYS A 1 237 ? 8.628 -6.146 -16.408 1.00 98.25 237 CYS A N 1
ATOM 1886 C CA . CYS A 1 237 ? 9.028 -4.783 -16.052 1.00 98.25 237 CYS A CA 1
ATOM 1887 C C . CYS A 1 237 ? 7.971 -4.099 -15.155 1.00 98.25 237 CYS A C 1
ATOM 1889 O O . CYS A 1 237 ? 6.773 -4.166 -15.474 1.00 98.25 237 CYS A O 1
ATOM 1891 N N . PRO A 1 238 ? 8.358 -3.496 -14.014 1.00 98.56 238 PRO A N 1
ATOM 1892 C CA . PRO A 1 238 ? 7.409 -2.849 -13.118 1.00 98.56 238 PRO A CA 1
ATOM 1893 C C . PRO A 1 238 ? 6.624 -1.732 -13.808 1.00 98.56 238 PRO A C 1
ATOM 1895 O O . PRO A 1 238 ? 7.182 -0.947 -14.576 1.00 98.56 238 PRO A O 1
ATOM 1898 N N . VAL A 1 239 ? 5.327 -1.663 -13.503 1.00 98.25 239 VAL A N 1
ATOM 1899 C CA . VAL A 1 239 ? 4.426 -0.585 -13.926 1.00 98.25 239 VAL A CA 1
ATOM 1900 C C . VAL A 1 239 ? 3.643 -0.108 -12.711 1.00 98.25 239 VAL A C 1
ATOM 1902 O O . VAL A 1 239 ? 2.867 -0.858 -12.121 1.00 98.25 239 VAL A O 1
ATOM 1905 N N . MET A 1 240 ? 3.874 1.133 -12.309 1.00 98.50 240 MET A N 1
ATOM 1906 C CA . MET A 1 240 ? 3.368 1.686 -11.054 1.00 98.50 240 MET A CA 1
ATOM 1907 C C . MET A 1 240 ? 2.506 2.901 -11.361 1.00 98.50 240 MET A C 1
ATOM 1909 O O . MET A 1 240 ? 2.953 3.807 -12.064 1.00 98.50 240 MET A O 1
ATOM 1913 N N . SER A 1 241 ? 1.277 2.909 -10.855 1.00 98.06 241 SER A N 1
ATOM 1914 C CA . SER A 1 241 ? 0.339 4.010 -11.076 1.00 98.06 241 SER A CA 1
ATOM 1915 C C . SER A 1 241 ? 0.528 5.135 -10.069 1.00 98.06 241 SER A C 1
ATOM 1917 O O . SER A 1 241 ? 0.381 6.290 -10.421 1.00 98.06 241 SER A O 1
ATOM 1919 N N . ASP A 1 242 ? 0.827 4.801 -8.812 1.00 98.25 242 ASP A N 1
ATOM 1920 C CA . ASP A 1 242 ? 0.858 5.785 -7.732 1.00 98.25 242 ASP A CA 1
ATOM 1921 C C . ASP A 1 242 ? 1.744 5.314 -6.575 1.00 98.25 242 ASP A C 1
ATOM 1923 O O . ASP A 1 242 ? 1.756 4.130 -6.204 1.00 98.25 242 ASP A O 1
ATOM 1927 N N . ILE A 1 243 ? 2.490 6.257 -6.003 1.00 98.69 243 ILE A N 1
ATOM 1928 C CA . ILE A 1 243 ? 3.206 6.105 -4.743 1.00 98.69 243 ILE A CA 1
ATOM 1929 C C . ILE A 1 243 ? 2.932 7.333 -3.880 1.00 98.69 243 ILE A C 1
ATOM 1931 O O . ILE A 1 243 ? 3.222 8.467 -4.259 1.00 98.69 243 ILE A O 1
ATOM 1935 N N . ALA A 1 244 ? 2.454 7.091 -2.663 1.00 98.75 244 ALA A N 1
ATOM 1936 C CA . ALA A 1 244 ? 2.204 8.141 -1.690 1.00 98.75 244 ALA A CA 1
ATOM 1937 C C . ALA A 1 244 ? 2.977 7.901 -0.393 1.00 98.75 244 ALA A C 1
ATOM 1939 O O . ALA A 1 244 ? 3.118 6.766 0.065 1.00 98.75 244 ALA A O 1
ATOM 1940 N N . ILE A 1 245 ? 3.468 8.981 0.209 1.00 98.81 245 ILE A N 1
ATOM 1941 C CA . ILE A 1 245 ? 4.224 8.966 1.466 1.00 98.81 245 ILE A CA 1
ATOM 1942 C C . ILE A 1 245 ? 3.528 9.924 2.430 1.00 98.81 245 ILE A C 1
ATOM 1944 O O . ILE A 1 245 ? 3.269 11.064 2.061 1.00 98.81 245 ILE A O 1
ATOM 1948 N N . TYR A 1 246 ? 3.218 9.468 3.640 1.00 98.31 246 TYR A N 1
ATOM 1949 C CA . TYR A 1 246 ? 2.453 10.216 4.649 1.00 98.31 246 TYR A CA 1
ATOM 1950 C C . TYR A 1 246 ? 3.179 10.223 5.978 1.00 98.31 246 TYR A C 1
ATOM 1952 O O . TYR A 1 246 ? 3.834 9.191 6.241 1.00 98.31 246 TYR A O 1
#